Protein AF-A0A953Y8Q6-F1 (afdb_monomer_lite)

Radius of gyration: 20.08 Å; chains: 1; bounding box: 62×36×59 Å

pLDDT: mean 73.31, std 21.98, range [25.72, 97.56]

Sequence (269 aa):
MHADLVLSRRGFLAASSLAGAGLIFNVGCLNPARADDGGRAKALAAALAHMKQHQRPGIAIVVPDDAGQRAALAQQLPGVFPLTQLHGAFPAGAEVLLEAVWLCATAKDVDAQPGESLVLLTPEGKRSAGAQADFAQPTTVHIAAEKLLAAGRQARAAREGAAPEVAKALEQLATPQTFWDGSGALTPRFDDVASAVIAARLGTKDPEVRQAIGRMLNELYWHRLQASTGFPYGAEARPEVDEPDPCPPCGMAMPSIRARTFLGFFSGR

Structure (mmCIF, N/CA/C/O backbone):
data_AF-A0A953Y8Q6-F1
#
_entry.id   AF-A0A953Y8Q6-F1
#
loop_
_atom_site.group_PDB
_atom_site.id
_atom_site.type_symbol
_atom_site.label_atom_id
_atom_site.label_alt_id
_atom_site.label_comp_id
_atom_site.label_asym_id
_atom_site.label_entity_id
_atom_site.label_seq_id
_atom_site.pdbx_PDB_ins_code
_atom_site.Cartn_x
_atom_site.Cartn_y
_atom_site.Cartn_z
_atom_site.occupancy
_atom_site.B_iso_or_equiv
_atom_site.auth_seq_id
_atom_site.auth_comp_id
_atom_site.auth_asym_id
_atom_site.auth_atom_id
_atom_site.pdbx_PDB_model_num
ATOM 1 N N . MET A 1 1 ? 23.433 10.033 -32.758 1.00 31.36 1 MET A N 1
ATOM 2 C CA . MET A 1 1 ? 23.187 10.752 -31.489 1.00 31.36 1 MET A CA 1
ATOM 3 C C . MET A 1 1 ? 22.456 9.805 -30.551 1.00 31.36 1 MET A C 1
ATOM 5 O O . MET A 1 1 ? 21.243 9.691 -30.644 1.00 31.36 1 MET A O 1
ATOM 9 N N . HIS A 1 2 ? 23.196 9.070 -29.721 1.00 25.72 2 HIS A N 1
ATOM 10 C CA . HIS A 1 2 ? 22.623 8.273 -28.637 1.00 25.72 2 HIS A CA 1
ATOM 11 C C . HIS A 1 2 ? 22.428 9.211 -27.448 1.00 25.72 2 HIS A C 1
ATOM 13 O O . HIS A 1 2 ? 23.398 9.620 -26.817 1.00 25.72 2 HIS A O 1
ATOM 19 N N . ALA A 1 3 ? 21.192 9.641 -27.209 1.00 31.08 3 ALA A N 1
ATOM 20 C CA . ALA A 1 3 ? 20.854 10.296 -25.957 1.00 31.08 3 ALA A CA 1
ATOM 21 C C . ALA A 1 3 ? 20.750 9.197 -24.897 1.00 31.08 3 ALA A C 1
ATOM 23 O O . ALA A 1 3 ? 19.692 8.600 -24.712 1.00 31.08 3 ALA A O 1
ATOM 24 N N . ASP A 1 4 ? 21.873 8.918 -24.241 1.00 35.91 4 ASP A N 1
ATOM 25 C CA . ASP A 1 4 ? 21.912 8.204 -22.972 1.00 35.91 4 ASP A CA 1
ATOM 26 C C . ASP A 1 4 ? 21.151 9.045 -21.934 1.00 35.91 4 ASP A C 1
ATOM 28 O O . ASP A 1 4 ? 21.724 9.808 -21.157 1.00 35.91 4 ASP A O 1
ATOM 32 N N . LEU A 1 5 ? 19.821 8.931 -21.939 1.00 40.41 5 LEU A N 1
ATOM 33 C CA . LEU A 1 5 ? 18.937 9.373 -20.862 1.00 40.41 5 LEU A CA 1
ATOM 34 C C . LEU A 1 5 ? 19.102 8.404 -19.685 1.00 40.41 5 LEU A C 1
ATOM 36 O O . LEU A 1 5 ? 18.181 7.709 -19.262 1.00 40.41 5 LEU A O 1
ATOM 40 N N . VAL A 1 6 ? 20.325 8.352 -19.156 1.00 47.34 6 VAL A N 1
ATOM 41 C CA . VAL A 1 6 ? 20.589 7.825 -17.825 1.00 47.34 6 VAL A CA 1
ATOM 42 C C . VAL A 1 6 ? 19.756 8.682 -16.884 1.00 47.34 6 VAL A C 1
ATOM 44 O O . VAL A 1 6 ? 19.862 9.911 -16.902 1.00 47.34 6 VAL A O 1
ATOM 47 N N . LEU A 1 7 ? 18.902 8.043 -16.081 1.00 49.59 7 LEU A N 1
ATOM 48 C CA . LEU A 1 7 ? 18.241 8.696 -14.956 1.00 49.59 7 LEU A CA 1
ATOM 49 C C . LEU A 1 7 ? 19.244 9.623 -14.274 1.00 49.59 7 LEU A C 1
ATOM 51 O O . LEU A 1 7 ? 20.315 9.171 -13.860 1.00 49.59 7 LEU A O 1
ATOM 55 N N . SER A 1 8 ? 18.918 10.914 -14.158 1.00 54.97 8 SER A N 1
ATOM 56 C CA . SER A 1 8 ? 19.779 11.816 -13.400 1.00 54.97 8 SER A CA 1
ATOM 57 C C . SER A 1 8 ? 20.033 11.170 -12.037 1.00 54.97 8 SER A C 1
ATOM 59 O O . SER A 1 8 ? 19.113 10.625 -11.420 1.00 54.97 8 SER A O 1
ATOM 61 N N . ARG A 1 9 ? 21.286 11.174 -11.573 1.00 48.28 9 ARG A N 1
ATOM 62 C CA . ARG A 1 9 ? 21.678 10.505 -10.322 1.00 48.28 9 ARG A CA 1
ATOM 63 C C . ARG A 1 9 ? 20.720 10.845 -9.169 1.00 48.28 9 ARG A C 1
ATOM 65 O O . ARG A 1 9 ? 20.402 9.974 -8.373 1.00 48.28 9 ARG A O 1
ATOM 72 N N . ARG A 1 10 ? 20.202 12.080 -9.123 1.00 51.31 10 ARG A N 1
ATOM 73 C CA . ARG A 1 10 ? 19.164 12.523 -8.174 1.00 51.31 10 ARG A CA 1
ATOM 74 C C . ARG A 1 10 ? 17.818 11.809 -8.344 1.00 51.31 10 ARG A C 1
ATOM 76 O O . ARG A 1 10 ? 17.277 11.354 -7.346 1.00 51.31 10 ARG A O 1
ATOM 83 N N . GLY A 1 11 ? 17.293 11.694 -9.565 1.00 49.38 11 GLY A N 1
ATOM 84 C CA . GLY A 1 11 ? 16.031 10.993 -9.829 1.00 49.38 11 GLY A CA 1
ATOM 85 C C . GLY A 1 11 ? 16.116 9.499 -9.509 1.00 49.38 11 GLY A C 1
ATOM 86 O O . GLY A 1 11 ? 15.228 8.956 -8.860 1.00 49.38 11 GLY A O 1
ATOM 87 N N . PHE A 1 12 ? 17.233 8.852 -9.863 1.00 54.50 12 PHE A N 1
ATOM 88 C CA . PHE A 1 12 ? 17.471 7.457 -9.483 1.00 54.50 12 PHE A CA 1
ATOM 89 C C . PHE A 1 12 ? 17.583 7.282 -7.966 1.00 54.50 12 PHE A C 1
ATOM 91 O O . PHE A 1 12 ? 17.008 6.341 -7.433 1.00 54.50 12 PHE A O 1
ATOM 98 N N . LEU A 1 13 ? 18.289 8.172 -7.260 1.00 53.12 13 LEU A N 1
ATOM 99 C CA . LEU A 1 13 ? 18.409 8.107 -5.800 1.00 53.12 13 LEU A CA 1
ATOM 100 C C . LEU A 1 13 ? 17.060 8.314 -5.099 1.00 53.12 13 LEU A C 1
ATOM 102 O O . LEU A 1 13 ? 16.776 7.586 -4.157 1.00 53.12 13 LEU A O 1
ATOM 106 N N . ALA A 1 14 ? 16.216 9.229 -5.584 1.00 55.16 14 ALA A N 1
ATOM 107 C CA . ALA A 1 14 ? 14.885 9.470 -5.023 1.00 55.16 14 ALA A CA 1
ATOM 108 C C . ALA A 1 14 ? 13.915 8.293 -5.264 1.00 55.16 14 ALA A C 1
ATOM 110 O O . ALA A 1 14 ? 13.192 7.877 -4.359 1.00 55.16 14 ALA A O 1
ATOM 111 N N . ALA A 1 15 ? 13.932 7.692 -6.458 1.00 52.69 15 ALA A N 1
ATOM 112 C CA . ALA A 1 15 ? 13.176 6.466 -6.718 1.00 52.69 15 ALA A CA 1
ATOM 113 C C . ALA A 1 15 ? 13.740 5.276 -5.919 1.00 52.69 15 ALA A C 1
ATOM 115 O O . ALA A 1 15 ? 12.997 4.502 -5.323 1.00 52.69 15 ALA A O 1
ATOM 116 N N . SER A 1 16 ? 15.066 5.155 -5.831 1.00 52.84 16 SER A N 1
ATOM 117 C CA . SER A 1 16 ? 15.725 4.091 -5.064 1.00 52.84 16 SER A CA 1
ATOM 118 C C . SER A 1 16 ? 15.498 4.230 -3.564 1.00 52.84 16 SER A C 1
ATOM 120 O O . SER A 1 16 ? 15.462 3.210 -2.888 1.00 52.84 16 SER A O 1
ATOM 122 N N . SER A 1 17 ? 15.278 5.440 -3.037 1.00 53.81 17 SER A N 1
ATOM 123 C CA . SER A 1 17 ? 14.843 5.610 -1.649 1.00 53.81 17 SER A CA 1
ATOM 124 C C . SER A 1 17 ? 13.437 5.070 -1.397 1.00 53.81 17 SER A C 1
ATOM 126 O O . SER A 1 17 ? 13.190 4.656 -0.278 1.00 53.81 17 SER A O 1
ATOM 128 N N . LEU A 1 18 ? 12.552 4.971 -2.401 1.00 52.84 18 LEU A N 1
ATOM 129 C CA . LEU A 1 18 ? 11.245 4.302 -2.257 1.00 52.84 18 LEU A CA 1
ATOM 130 C C . LEU A 1 18 ? 11.361 2.769 -2.231 1.00 52.84 18 LEU A C 1
ATOM 132 O O . LEU A 1 18 ? 10.617 2.112 -1.507 1.00 52.84 18 LEU A O 1
ATOM 136 N N . ALA A 1 19 ? 12.305 2.200 -2.992 1.00 48.34 19 ALA A N 1
ATOM 137 C CA . ALA A 1 19 ? 12.657 0.776 -2.890 1.00 48.34 19 ALA A CA 1
ATOM 138 C C . ALA A 1 19 ? 13.369 0.463 -1.574 1.00 48.34 19 ALA A C 1
ATOM 140 O O . ALA A 1 19 ? 13.086 -0.548 -0.940 1.00 48.34 19 ALA A O 1
ATOM 141 N N . GLY A 1 20 ? 14.291 1.344 -1.180 1.00 41.62 20 GLY A N 1
ATOM 142 C CA . GLY A 1 20 ? 14.953 1.313 0.114 1.00 41.62 20 GLY A CA 1
ATOM 143 C C . GLY A 1 20 ? 13.920 1.349 1.228 1.00 41.62 20 GLY A C 1
ATOM 144 O O . GLY A 1 20 ? 14.010 0.504 2.107 1.00 41.62 20 GLY A O 1
ATOM 145 N N . ALA A 1 21 ? 12.902 2.221 1.105 1.00 43.97 21 ALA A N 1
ATOM 146 C CA . ALA A 1 21 ? 11.807 2.460 2.052 1.00 43.97 21 ALA A CA 1
ATOM 147 C C . ALA A 1 21 ? 10.947 1.237 2.424 1.00 43.97 21 ALA A C 1
ATOM 149 O O . ALA A 1 21 ? 10.017 1.361 3.213 1.00 43.97 21 ALA A O 1
ATOM 150 N N . GLY A 1 22 ? 11.138 0.089 1.763 1.00 54.28 22 GLY A N 1
ATOM 151 C CA . GLY A 1 22 ? 10.243 -1.066 1.892 1.00 54.28 22 GLY A CA 1
ATOM 152 C C . GLY A 1 22 ? 8.797 -0.784 1.455 1.00 54.28 22 GLY A C 1
ATOM 153 O O . GLY A 1 22 ? 7.933 -1.642 1.611 1.00 54.28 22 GLY A O 1
ATOM 154 N N . LEU A 1 23 ? 8.526 0.406 0.904 1.00 64.62 23 LEU A N 1
ATOM 155 C CA . LEU A 1 23 ? 7.196 0.837 0.484 1.00 64.62 23 LEU A CA 1
ATOM 156 C C . LEU A 1 23 ? 6.818 0.228 -0.862 1.00 64.62 23 LEU A C 1
ATOM 158 O O . LEU A 1 23 ? 5.651 -0.076 -1.077 1.00 64.62 23 LEU A O 1
ATOM 162 N N . ILE A 1 24 ? 7.790 0.058 -1.766 1.00 74.25 24 ILE A N 1
ATOM 163 C CA . ILE A 1 24 ? 7.563 -0.487 -3.107 1.00 74.25 24 ILE A CA 1
ATOM 164 C C . ILE A 1 24 ? 8.649 -1.505 -3.433 1.00 74.25 24 ILE A C 1
ATOM 166 O O . ILE A 1 24 ? 9.840 -1.195 -3.467 1.00 74.25 24 ILE A O 1
ATOM 170 N N . PHE A 1 25 ? 8.240 -2.726 -3.744 1.00 75.69 25 PHE A N 1
ATOM 171 C CA . PHE A 1 25 ? 9.147 -3.762 -4.205 1.00 75.69 25 PHE A CA 1
ATOM 172 C C . PHE A 1 25 ? 9.606 -3.493 -5.642 1.00 75.69 25 PHE A C 1
ATOM 174 O O . PHE A 1 25 ? 8.885 -2.942 -6.474 1.00 75.69 25 PHE A O 1
ATOM 181 N N . ASN A 1 26 ? 10.815 -3.952 -5.965 1.00 74.25 26 ASN A N 1
ATOM 182 C CA . ASN A 1 26 ? 11.316 -4.021 -7.339 1.00 74.25 26 ASN A CA 1
ATOM 183 C C . ASN A 1 26 ? 11.449 -2.669 -8.083 1.00 74.25 26 ASN A C 1
ATOM 185 O O . ASN A 1 26 ? 11.471 -2.644 -9.308 1.00 74.25 26 ASN A O 1
ATOM 189 N N . VAL A 1 27 ? 11.624 -1.530 -7.401 1.00 72.75 27 VAL A N 1
ATOM 190 C CA . VAL A 1 27 ? 11.838 -0.223 -8.079 1.00 72.75 27 VAL A CA 1
ATOM 191 C C . VAL A 1 27 ? 13.096 -0.215 -8.969 1.00 72.75 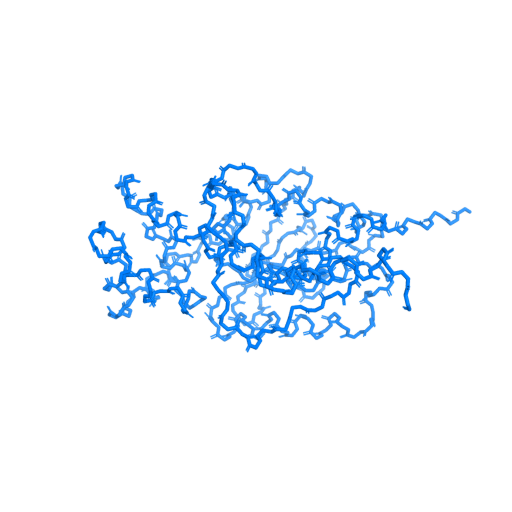27 VAL A C 1
ATOM 193 O O . VAL A 1 27 ? 13.198 0.573 -9.907 1.00 72.75 27 VAL A O 1
ATOM 196 N N . GLY A 1 28 ? 14.036 -1.140 -8.736 1.00 64.88 28 GLY A N 1
ATOM 197 C CA . GLY A 1 28 ? 15.227 -1.335 -9.568 1.00 64.88 28 GLY A CA 1
ATOM 198 C C . GLY A 1 28 ? 14.932 -1.550 -11.058 1.00 64.88 28 GLY A C 1
ATOM 199 O O . GLY A 1 28 ? 15.746 -1.141 -11.884 1.00 64.88 28 GLY A O 1
ATOM 200 N N . CYS A 1 29 ? 13.757 -2.083 -11.420 1.00 69.31 29 CYS A N 1
ATOM 201 C CA . CYS A 1 29 ? 13.366 -2.269 -12.823 1.00 69.31 29 CYS A CA 1
ATOM 202 C C . CYS A 1 29 ? 13.088 -0.958 -13.586 1.00 69.31 29 CYS A C 1
ATOM 204 O O . CYS A 1 29 ? 12.994 -0.971 -14.813 1.00 69.31 29 CYS A O 1
ATOM 206 N N . LEU A 1 30 ? 13.021 0.183 -12.890 1.00 67.94 30 LEU A N 1
ATOM 207 C CA . LEU A 1 30 ? 12.969 1.503 -13.522 1.00 67.94 30 LEU A CA 1
ATOM 208 C C . LEU A 1 30 ? 14.324 1.951 -14.081 1.00 67.94 30 LEU A C 1
ATOM 210 O O . LEU A 1 30 ? 14.375 2.891 -14.872 1.00 67.94 30 LEU A O 1
ATOM 214 N N . ASN A 1 31 ? 15.421 1.308 -13.672 1.00 65.94 31 ASN A N 1
ATOM 215 C CA . ASN A 1 31 ? 16.742 1.559 -14.228 1.00 65.94 31 ASN A CA 1
ATOM 216 C C . ASN A 1 31 ? 17.020 0.565 -15.371 1.00 65.94 31 ASN A C 1
ATOM 218 O O . ASN A 1 31 ? 17.181 -0.626 -15.098 1.00 65.94 31 ASN A O 1
ATOM 222 N N . PRO A 1 32 ? 17.152 1.030 -16.629 1.00 59.03 32 PRO A N 1
ATOM 223 C CA . PRO A 1 32 ? 17.428 0.160 -17.772 1.00 59.03 32 PRO A CA 1
ATOM 224 C C . PRO A 1 32 ? 18.699 -0.684 -17.599 1.00 59.03 32 PRO A C 1
ATOM 226 O O . PRO A 1 32 ? 18.742 -1.818 -18.056 1.00 59.03 32 PRO A O 1
ATOM 229 N N . ALA A 1 33 ? 19.707 -0.171 -16.882 1.00 58.41 33 ALA A N 1
ATOM 230 C CA . ALA A 1 33 ? 20.973 -0.869 -16.645 1.00 58.41 33 ALA A CA 1
ATOM 231 C C . ALA A 1 33 ? 20.879 -2.012 -15.613 1.00 58.41 33 ALA A C 1
ATOM 233 O O . ALA A 1 33 ? 21.820 -2.788 -15.481 1.00 58.41 33 ALA A O 1
ATOM 234 N N . ARG A 1 34 ? 19.773 -2.100 -14.861 1.00 54.06 34 ARG A N 1
ATOM 235 C CA . ARG A 1 34 ? 19.510 -3.134 -13.840 1.00 54.06 34 ARG A CA 1
ATOM 236 C C . ARG A 1 34 ? 18.241 -3.941 -14.122 1.00 54.06 34 ARG A C 1
ATOM 238 O O . ARG A 1 34 ? 17.787 -4.702 -13.277 1.00 54.06 34 ARG A O 1
ATOM 245 N N . ALA A 1 35 ? 17.639 -3.773 -15.299 1.00 53.72 35 ALA A N 1
ATOM 246 C CA . ALA A 1 35 ? 16.381 -4.434 -15.632 1.00 53.72 35 ALA A CA 1
ATOM 247 C C . ALA A 1 35 ? 16.517 -5.969 -15.771 1.00 53.72 35 ALA A C 1
ATOM 249 O O . ALA A 1 35 ? 15.526 -6.674 -15.563 1.00 53.72 35 ALA A O 1
ATOM 250 N N . ASP A 1 36 ? 17.734 -6.468 -16.037 1.00 55.03 36 ASP A N 1
ATOM 251 C CA . ASP A 1 36 ? 18.008 -7.859 -16.438 1.00 55.03 36 ASP A CA 1
ATOM 252 C C . ASP A 1 36 ? 18.951 -8.640 -15.493 1.00 55.03 36 ASP A C 1
ATOM 254 O O . ASP A 1 36 ? 19.319 -9.777 -15.779 1.00 55.03 36 ASP A O 1
ATOM 258 N N . ASP A 1 37 ? 19.341 -8.091 -14.339 1.00 54.69 37 ASP A N 1
ATOM 259 C CA . ASP A 1 37 ? 20.406 -8.653 -13.481 1.00 54.69 37 ASP A CA 1
ATOM 260 C C . ASP A 1 37 ? 19.955 -9.750 -12.485 1.00 54.69 37 ASP A C 1
ATOM 262 O O . ASP A 1 37 ? 20.635 -10.036 -11.500 1.00 54.69 37 ASP A O 1
ATOM 266 N N . GLY A 1 38 ? 18.794 -10.378 -12.699 1.00 57.62 38 GLY A N 1
ATOM 267 C CA . GLY A 1 38 ? 18.220 -11.376 -11.780 1.00 57.62 38 GLY A CA 1
ATOM 268 C C . GLY A 1 38 ? 17.689 -10.797 -10.455 1.00 57.62 38 GLY A C 1
ATOM 269 O O . GLY A 1 38 ? 16.850 -11.428 -9.803 1.00 57.62 38 GLY A O 1
ATOM 270 N N . GLY A 1 39 ? 18.073 -9.567 -10.089 1.00 62.19 39 GLY A N 1
ATOM 271 C CA . GLY A 1 39 ? 17.550 -8.836 -8.933 1.00 62.19 39 GLY A CA 1
ATOM 272 C C . GLY A 1 39 ? 16.049 -8.566 -9.045 1.00 62.19 39 GLY A C 1
ATOM 273 O O . GLY A 1 39 ? 15.323 -8.681 -8.055 1.00 62.19 39 GLY A O 1
ATOM 274 N N . ARG A 1 40 ? 15.563 -8.325 -10.269 1.00 68.06 40 ARG A N 1
ATOM 275 C CA . ARG A 1 40 ? 14.135 -8.158 -10.581 1.00 68.06 40 ARG A CA 1
ATOM 276 C C . ARG A 1 40 ? 13.290 -9.368 -10.183 1.00 68.06 40 ARG A C 1
ATOM 278 O O . ARG A 1 40 ? 12.285 -9.220 -9.491 1.00 68.06 40 ARG A O 1
ATOM 285 N N . ALA A 1 41 ? 13.699 -10.567 -10.598 1.00 70.94 41 ALA A N 1
ATOM 286 C CA . ALA A 1 41 ? 12.955 -11.794 -10.313 1.00 70.94 41 ALA A CA 1
ATOM 287 C C . ALA A 1 41 ? 12.896 -12.072 -8.804 1.00 70.94 41 ALA A C 1
ATOM 289 O O . ALA A 1 41 ? 11.847 -12.442 -8.278 1.00 70.94 41 ALA A O 1
ATOM 290 N N . LYS A 1 42 ? 14.001 -11.817 -8.090 1.00 73.88 42 LYS A N 1
ATOM 291 C CA . LYS A 1 42 ? 14.066 -11.950 -6.631 1.00 73.88 42 LYS A CA 1
ATOM 292 C C . LYS A 1 42 ? 13.146 -10.953 -5.918 1.00 73.88 42 LYS A C 1
ATOM 294 O O . LYS A 1 42 ? 12.444 -11.341 -4.989 1.00 73.88 42 LYS A O 1
ATOM 299 N N . ALA A 1 43 ? 13.131 -9.691 -6.348 1.00 73.88 43 ALA A N 1
ATOM 300 C CA . ALA A 1 43 ? 12.284 -8.661 -5.750 1.00 73.88 43 ALA A CA 1
ATOM 301 C C . ALA A 1 43 ? 10.788 -8.922 -5.996 1.00 73.88 43 ALA A C 1
ATOM 303 O O . ALA A 1 43 ? 9.987 -8.777 -5.074 1.00 73.88 43 ALA A O 1
ATOM 304 N N . LEU A 1 44 ? 10.422 -9.369 -7.202 1.00 79.56 44 LEU A N 1
ATOM 305 C CA . LEU A 1 44 ? 9.058 -9.797 -7.516 1.00 79.56 44 LEU A CA 1
ATOM 306 C C . LEU A 1 44 ? 8.643 -11.005 -6.665 1.00 79.56 44 LEU A C 1
ATOM 308 O O . LEU A 1 44 ? 7.580 -10.985 -6.051 1.00 79.56 44 LEU A O 1
ATOM 312 N N . ALA A 1 45 ? 9.496 -12.028 -6.561 1.00 82.06 45 ALA A N 1
ATOM 313 C CA . ALA A 1 45 ? 9.226 -13.193 -5.720 1.00 82.06 45 ALA A CA 1
ATOM 314 C C . ALA A 1 45 ? 9.044 -12.816 -4.239 1.00 82.06 45 ALA A C 1
ATOM 316 O O . ALA A 1 45 ? 8.162 -13.360 -3.577 1.00 82.06 45 ALA A O 1
ATOM 317 N N . ALA A 1 46 ? 9.831 -11.863 -3.727 1.00 82.44 46 ALA A N 1
ATOM 318 C CA . ALA A 1 46 ? 9.684 -11.352 -2.365 1.00 82.44 46 ALA A CA 1
ATOM 319 C C . ALA A 1 46 ? 8.346 -10.621 -2.157 1.00 82.44 46 ALA A C 1
ATOM 321 O O . ALA A 1 46 ? 7.673 -10.868 -1.158 1.00 82.44 46 ALA A O 1
ATOM 322 N N . ALA A 1 47 ? 7.925 -9.787 -3.116 1.00 85.31 47 ALA A N 1
ATOM 323 C CA . ALA A 1 47 ? 6.628 -9.110 -3.068 1.00 85.31 47 ALA A CA 1
ATOM 324 C C . ALA A 1 47 ? 5.471 -10.120 -3.027 1.00 85.31 47 ALA A C 1
ATOM 326 O O . ALA A 1 47 ? 4.599 -10.040 -2.164 1.00 85.31 47 ALA A O 1
ATOM 327 N N . LEU A 1 48 ? 5.506 -11.119 -3.915 1.00 88.00 48 LEU A N 1
ATOM 328 C CA . LEU A 1 48 ? 4.500 -12.180 -3.981 1.00 88.00 48 LEU A CA 1
ATOM 329 C C . LEU A 1 48 ? 4.470 -13.037 -2.709 1.00 88.00 48 LEU A C 1
ATOM 331 O O . LEU A 1 48 ? 3.396 -13.398 -2.230 1.00 88.00 48 LEU A O 1
ATOM 335 N N . ALA A 1 49 ? 5.635 -13.347 -2.136 1.00 85.69 49 ALA A N 1
ATOM 336 C CA . ALA A 1 49 ? 5.719 -14.062 -0.868 1.00 85.69 49 ALA A CA 1
ATOM 337 C C . ALA A 1 49 ? 5.083 -13.253 0.271 1.00 85.69 49 ALA A C 1
ATOM 339 O O . ALA A 1 49 ? 4.291 -13.809 1.030 1.00 85.69 49 ALA A O 1
ATOM 340 N N . HIS A 1 50 ? 5.363 -11.949 0.345 1.00 86.88 50 HIS A N 1
ATOM 341 C CA . HIS A 1 50 ? 4.789 -11.059 1.354 1.00 86.88 50 HIS A CA 1
ATOM 342 C C . HIS A 1 50 ? 3.261 -10.928 1.199 1.00 86.88 50 HIS A C 1
ATOM 344 O O . HIS A 1 50 ? 2.525 -11.064 2.176 1.00 86.88 50 HIS A O 1
ATOM 350 N N . MET A 1 51 ? 2.761 -10.773 -0.033 1.00 89.62 51 MET A N 1
ATOM 351 C CA . MET A 1 51 ? 1.321 -10.782 -0.335 1.00 89.62 51 MET A CA 1
ATOM 352 C C . MET A 1 51 ? 0.641 -12.067 0.140 1.00 89.62 51 MET A C 1
ATOM 354 O O . MET A 1 51 ? -0.379 -12.017 0.828 1.00 89.62 51 MET A O 1
ATOM 358 N N . LYS A 1 52 ? 1.226 -13.224 -0.189 1.00 92.19 52 LYS A N 1
ATOM 359 C CA . LYS A 1 52 ? 0.681 -14.533 0.177 1.00 92.19 52 LYS A CA 1
ATOM 360 C C . LYS A 1 52 ? 0.716 -14.769 1.687 1.00 92.19 52 LYS A C 1
ATOM 362 O O . LYS A 1 52 ? -0.262 -15.280 2.233 1.00 92.19 52 LYS A O 1
ATOM 367 N N . GLN A 1 53 ? 1.821 -14.411 2.342 1.00 89.44 53 GLN A N 1
ATOM 368 C CA . GLN A 1 53 ? 2.013 -14.566 3.786 1.00 89.44 53 GLN A CA 1
ATOM 369 C C . GLN A 1 53 ? 0.936 -13.816 4.572 1.00 89.44 53 GLN A C 1
ATOM 371 O O . GLN A 1 53 ? 0.318 -14.402 5.454 1.00 89.44 53 GLN A O 1
ATOM 376 N N . HIS A 1 54 ? 0.679 -12.561 4.204 1.00 89.31 54 HIS A N 1
ATOM 377 C CA . HIS A 1 54 ? -0.255 -11.687 4.916 1.00 89.31 54 HIS A CA 1
ATOM 378 C C . HIS A 1 54 ? -1.662 -11.664 4.303 1.00 89.31 54 HIS A C 1
ATOM 380 O O . HIS A 1 54 ? -2.530 -10.921 4.745 1.00 89.31 54 HIS A O 1
ATOM 386 N N . GLN A 1 55 ? -1.913 -12.470 3.264 1.00 91.81 55 GLN A N 1
ATOM 387 C CA . GLN A 1 55 ? -3.194 -12.516 2.546 1.00 91.81 55 GLN A CA 1
ATOM 388 C C . GLN A 1 55 ? -3.655 -11.141 2.018 1.00 91.81 55 GLN A C 1
ATOM 390 O O . GLN A 1 55 ? -4.857 -10.850 1.977 1.00 91.81 55 GLN A O 1
ATOM 395 N N . ARG A 1 56 ? -2.698 -10.309 1.586 1.00 90.56 56 ARG A N 1
ATOM 396 C CA . ARG A 1 56 ? -2.916 -8.925 1.142 1.00 90.56 56 ARG A CA 1
ATOM 397 C C . ARG A 1 56 ? -2.939 -8.800 -0.379 1.00 90.56 56 ARG A C 1
ATOM 399 O O . ARG A 1 56 ? -2.178 -9.490 -1.059 1.00 90.56 56 ARG A O 1
ATOM 406 N N . PRO A 1 57 ? -3.764 -7.894 -0.932 1.00 94.88 57 PRO A N 1
ATOM 407 C CA . PRO A 1 57 ? -3.694 -7.568 -2.347 1.00 94.88 57 PRO A CA 1
ATOM 408 C C . PRO A 1 57 ? -2.385 -6.845 -2.685 1.00 94.88 57 PRO A C 1
ATOM 410 O O . PRO A 1 57 ? -1.794 -6.153 -1.850 1.00 94.88 57 PRO A O 1
ATOM 413 N N . GLY A 1 58 ? -1.968 -6.978 -3.940 1.00 94.56 58 GLY A N 1
ATOM 414 C CA . GLY A 1 58 ? -0.850 -6.228 -4.500 1.00 94.56 58 GLY A CA 1
ATOM 415 C C . GLY A 1 58 ? -1.333 -5.116 -5.425 1.00 94.56 58 GLY A C 1
ATOM 416 O O . GLY A 1 58 ? -2.333 -5.291 -6.121 1.00 94.56 58 GLY A O 1
ATOM 417 N N . ILE A 1 59 ? -0.615 -3.997 -5.472 1.00 95.81 59 ILE A N 1
ATOM 418 C CA . ILE A 1 59 ? -0.752 -2.996 -6.535 1.00 95.81 59 ILE A CA 1
ATOM 419 C C . ILE A 1 59 ? 0.561 -2.937 -7.304 1.00 95.81 59 ILE A C 1
ATOM 421 O O . ILE A 1 59 ? 1.594 -2.512 -6.784 1.00 95.81 59 ILE A O 1
ATOM 425 N N . ALA A 1 60 ? 0.511 -3.371 -8.558 1.00 95.06 60 ALA A N 1
ATOM 426 C CA . ALA A 1 60 ? 1.634 -3.294 -9.468 1.00 95.06 60 ALA A CA 1
ATOM 427 C C . ALA A 1 60 ? 1.586 -1.996 -10.276 1.00 95.06 60 ALA A C 1
ATOM 429 O O . ALA A 1 60 ? 0.591 -1.695 -10.933 1.00 95.06 60 ALA A O 1
ATOM 430 N N . ILE A 1 61 ? 2.688 -1.256 -10.252 1.00 94.56 61 ILE A N 1
ATOM 431 C CA . ILE A 1 61 ? 2.976 -0.137 -11.141 1.00 94.56 61 ILE A CA 1
ATOM 432 C C . ILE A 1 61 ? 3.565 -0.724 -12.420 1.00 94.56 61 ILE A C 1
ATOM 434 O O . ILE A 1 61 ? 4.625 -1.358 -12.384 1.00 94.56 61 ILE A O 1
ATOM 438 N N . VAL A 1 62 ? 2.871 -0.523 -13.539 1.00 94.75 62 VAL A N 1
ATOM 439 C CA . VAL A 1 62 ? 3.299 -1.048 -14.836 1.00 94.75 62 VAL A CA 1
ATOM 440 C C . VAL A 1 62 ? 4.447 -0.196 -15.357 1.00 94.75 62 VAL A C 1
ATOM 442 O O . VAL A 1 62 ? 4.300 0.999 -15.611 1.00 94.75 62 VAL A O 1
ATOM 445 N N . VAL A 1 63 ? 5.608 -0.819 -15.509 1.00 90.19 63 VAL A N 1
ATOM 446 C CA . VAL A 1 63 ? 6.816 -0.170 -16.006 1.00 90.19 63 VAL A CA 1
ATOM 447 C C . VAL A 1 63 ? 6.803 -0.176 -17.536 1.00 90.19 63 VAL A C 1
ATOM 449 O O . VAL A 1 63 ? 6.718 -1.260 -18.119 1.00 90.19 63 VAL A O 1
ATOM 452 N N . PRO A 1 64 ? 6.904 0.996 -18.194 1.00 89.69 64 PRO A N 1
ATOM 453 C CA . PRO A 1 64 ? 6.959 1.076 -19.651 1.00 89.69 64 PRO A CA 1
ATOM 454 C C . PRO A 1 64 ? 8.176 0.349 -20.232 1.00 89.69 64 PRO A C 1
ATOM 456 O O . PRO A 1 64 ? 9.238 0.317 -19.615 1.00 89.69 64 PRO A O 1
ATOM 459 N N . ASP A 1 65 ? 8.066 -0.165 -21.456 1.00 87.19 65 ASP A N 1
ATOM 460 C CA . ASP A 1 65 ? 9.225 -0.726 -22.166 1.00 87.19 65 ASP A CA 1
ATOM 461 C C . ASP A 1 65 ? 10.145 0.376 -22.721 1.00 87.19 65 ASP A C 1
ATOM 463 O O . ASP A 1 65 ? 11.354 0.184 -22.865 1.00 87.19 65 ASP A O 1
ATOM 467 N N . ASP A 1 66 ? 9.608 1.569 -22.987 1.00 88.25 66 ASP A N 1
ATOM 468 C CA . ASP A 1 66 ? 10.392 2.704 -23.473 1.00 88.25 66 ASP A CA 1
ATOM 469 C C . ASP A 1 66 ? 11.299 3.289 -22.374 1.00 88.25 66 ASP A C 1
ATOM 471 O O . ASP A 1 66 ? 10.870 3.551 -21.248 1.00 88.25 66 ASP A O 1
ATOM 475 N N . ALA A 1 67 ? 12.577 3.509 -22.690 1.00 80.25 67 ALA A N 1
ATOM 476 C CA . ALA A 1 67 ? 13.560 4.009 -21.726 1.00 80.25 67 ALA A CA 1
ATOM 477 C C . ALA A 1 67 ? 13.264 5.449 -21.266 1.00 80.25 67 ALA A C 1
ATOM 479 O O . ALA A 1 67 ? 13.461 5.769 -20.091 1.00 80.25 67 ALA A O 1
ATOM 480 N N . GLY A 1 68 ? 12.758 6.305 -22.160 1.00 81.19 68 GLY A N 1
ATOM 481 C CA . GLY A 1 68 ? 12.387 7.682 -21.833 1.00 81.19 68 GLY A CA 1
ATOM 482 C C . GLY A 1 68 ? 11.192 7.740 -20.882 1.00 81.19 68 GLY A C 1
ATOM 483 O O . GLY A 1 68 ? 11.237 8.434 -19.864 1.00 81.19 68 GLY A O 1
ATOM 484 N N . GLN A 1 69 ? 10.156 6.949 -21.156 1.00 86.06 69 GLN A N 1
ATOM 485 C CA . GLN A 1 69 ? 8.975 6.833 -20.298 1.00 86.06 69 GLN A CA 1
ATOM 486 C C . GLN A 1 69 ? 9.305 6.209 -18.936 1.00 86.06 69 GLN A C 1
ATOM 488 O O . GLN A 1 69 ? 8.800 6.676 -17.916 1.00 86.06 69 GLN A O 1
ATOM 493 N N . ARG A 1 70 ? 10.205 5.216 -18.879 1.00 80.50 70 ARG A N 1
ATOM 494 C CA . ARG A 1 70 ? 10.718 4.675 -17.605 1.00 80.50 70 ARG A CA 1
ATOM 495 C C . ARG A 1 70 ? 11.408 5.735 -16.760 1.00 80.50 70 ARG A C 1
ATOM 497 O O . ARG A 1 70 ? 11.148 5.833 -15.561 1.00 80.50 70 ARG A O 1
ATOM 504 N N . ALA A 1 71 ? 12.270 6.539 -17.380 1.00 75.25 71 ALA A N 1
ATOM 505 C CA . ALA A 1 71 ? 12.963 7.615 -16.687 1.00 75.25 71 ALA A CA 1
ATOM 506 C C . ALA A 1 71 ? 11.981 8.676 -16.160 1.00 75.25 71 ALA A C 1
ATOM 508 O O . ALA A 1 71 ? 12.140 9.141 -15.030 1.00 75.25 71 ALA A O 1
ATOM 509 N N . ALA A 1 72 ? 10.951 9.019 -16.941 1.00 82.44 72 ALA A N 1
ATOM 510 C CA . ALA A 1 72 ? 9.886 9.924 -16.512 1.00 82.44 72 ALA A CA 1
ATOM 511 C C . ALA A 1 72 ? 9.109 9.362 -15.309 1.00 82.44 72 ALA A C 1
ATOM 513 O O . ALA A 1 72 ? 8.964 10.055 -14.303 1.00 82.44 72 ALA A O 1
ATOM 514 N N . LEU A 1 73 ? 8.705 8.088 -15.361 1.00 84.00 73 LEU A N 1
ATOM 515 C CA . LEU A 1 73 ? 8.025 7.409 -14.254 1.00 84.00 73 LEU A CA 1
ATOM 516 C C . LEU A 1 73 ? 8.867 7.442 -12.970 1.00 84.00 73 LEU A C 1
ATOM 518 O O . LEU A 1 73 ? 8.380 7.837 -11.913 1.00 84.00 73 LEU A O 1
ATOM 522 N N . ALA A 1 74 ? 10.156 7.104 -13.050 1.00 76.31 74 ALA A N 1
ATOM 523 C CA . ALA A 1 74 ? 11.056 7.159 -11.898 1.00 76.31 74 ALA A CA 1
ATOM 524 C C . ALA A 1 74 ? 11.201 8.566 -11.293 1.00 76.31 74 ALA A C 1
ATOM 526 O O . ALA A 1 74 ? 11.347 8.691 -10.080 1.00 76.31 74 ALA A O 1
ATOM 527 N N . GLN A 1 75 ? 11.137 9.625 -12.103 1.00 75.75 75 GLN A N 1
ATOM 528 C CA . GLN A 1 75 ? 11.151 11.003 -11.597 1.00 75.75 75 GLN A CA 1
ATOM 529 C C . GLN A 1 75 ? 9.831 11.405 -10.926 1.00 75.75 75 GLN A C 1
ATOM 531 O O . GLN A 1 75 ? 9.837 12.251 -10.035 1.00 75.75 75 GLN A O 1
ATOM 536 N N . GLN A 1 76 ? 8.717 10.803 -11.337 1.00 82.69 76 GLN A N 1
ATOM 537 C CA . GLN A 1 76 ? 7.375 11.116 -10.847 1.00 82.69 76 GLN A CA 1
ATOM 538 C C . GLN A 1 76 ? 7.015 10.373 -9.552 1.00 82.69 76 GLN A C 1
ATOM 540 O O . GLN A 1 76 ? 6.334 10.932 -8.692 1.00 82.69 76 GLN A O 1
ATOM 545 N N . LEU A 1 77 ? 7.505 9.142 -9.365 1.00 78.06 77 LEU A N 1
ATOM 546 C CA . LEU A 1 77 ? 7.173 8.303 -8.204 1.00 78.06 77 LEU A CA 1
ATOM 547 C C . LEU A 1 77 ? 7.399 8.959 -6.829 1.00 78.06 77 LEU A C 1
ATOM 549 O O . LEU A 1 77 ? 6.520 8.817 -5.979 1.00 78.06 77 LEU A O 1
ATOM 553 N N . PRO A 1 78 ? 8.487 9.715 -6.575 1.00 72.81 78 PRO A N 1
ATOM 554 C CA . PRO A 1 78 ? 8.657 10.420 -5.301 1.00 72.81 78 PRO A CA 1
ATOM 555 C C . PRO A 1 78 ? 7.550 11.441 -5.002 1.00 72.81 78 PRO A C 1
ATOM 557 O O . PRO A 1 78 ? 7.285 11.729 -3.840 1.00 72.81 78 PRO A O 1
ATOM 560 N N . GLY A 1 79 ? 6.894 11.988 -6.033 1.00 72.50 79 GLY A N 1
ATOM 561 C CA . GLY A 1 79 ? 5.743 12.881 -5.872 1.00 72.50 79 GLY A CA 1
ATOM 562 C C . GLY A 1 79 ? 4.457 12.140 -5.503 1.00 72.50 79 GLY A C 1
ATOM 563 O O . GLY A 1 79 ? 3.619 12.685 -4.789 1.00 72.50 79 GLY A O 1
ATOM 564 N N . VAL A 1 80 ? 4.311 10.889 -5.951 1.00 76.06 80 VAL A N 1
ATOM 565 C CA . VAL A 1 80 ? 3.189 10.008 -5.583 1.00 76.06 80 VAL A CA 1
ATOM 566 C C . VAL A 1 80 ? 3.311 9.533 -4.135 1.00 76.06 80 VAL A C 1
ATOM 568 O O . VAL A 1 80 ? 2.309 9.390 -3.433 1.00 76.06 80 VAL A O 1
ATOM 571 N N . PHE A 1 81 ? 4.546 9.321 -3.688 1.00 71.56 81 PHE A N 1
ATOM 572 C CA . PHE A 1 81 ? 4.882 8.775 -2.381 1.00 71.56 81 PHE A CA 1
ATOM 573 C C . PHE A 1 81 ? 5.800 9.750 -1.645 1.00 71.56 81 PHE A C 1
ATOM 575 O O . PHE A 1 81 ? 7.015 9.541 -1.598 1.00 71.56 81 PHE A O 1
ATOM 582 N N . PRO A 1 82 ? 5.249 10.860 -1.122 1.00 61.72 82 PRO A N 1
ATOM 583 C CA . PRO A 1 82 ? 6.062 11.902 -0.526 1.00 61.72 82 PRO A CA 1
ATOM 584 C C . PRO A 1 82 ? 6.851 11.340 0.662 1.00 61.72 82 PRO A C 1
ATOM 586 O O . PRO A 1 82 ? 6.290 10.945 1.684 1.00 61.72 82 PRO A O 1
ATOM 589 N N . LEU A 1 83 ? 8.177 11.340 0.508 1.00 54.25 83 LEU A N 1
ATOM 590 C CA . LEU A 1 83 ? 9.161 10.969 1.534 1.00 54.25 83 LEU A CA 1
ATOM 591 C C . LEU A 1 83 ? 9.267 12.028 2.644 1.00 54.25 83 LEU A C 1
ATOM 593 O O . LEU A 1 83 ? 9.841 11.797 3.703 1.00 54.25 83 LEU A O 1
ATOM 597 N N . THR A 1 84 ? 8.735 13.221 2.389 1.00 48.41 84 THR A N 1
ATOM 598 C CA . THR A 1 84 ? 8.761 14.356 3.304 1.00 48.41 84 THR A CA 1
ATOM 599 C C . THR A 1 84 ? 7.435 15.089 3.192 1.00 48.41 84 THR A C 1
ATOM 601 O O . THR A 1 84 ? 7.189 15.770 2.196 1.00 48.41 84 THR A O 1
ATOM 604 N N . GLN A 1 85 ? 6.589 14.998 4.213 1.00 48.66 85 GLN A N 1
ATOM 605 C CA . GLN A 1 85 ? 5.651 16.077 4.484 1.00 48.66 85 GLN A CA 1
ATOM 606 C C . GLN A 1 85 ? 6.162 16.858 5.688 1.00 48.66 85 GLN A C 1
ATOM 608 O O . GLN A 1 85 ? 6.275 16.343 6.798 1.00 48.66 85 GLN A O 1
ATOM 613 N N . LEU A 1 86 ? 6.490 18.124 5.435 1.00 39.59 86 LEU A N 1
ATOM 614 C CA . LEU A 1 86 ? 6.501 19.147 6.466 1.00 39.59 86 LEU A CA 1
ATOM 615 C C . LEU A 1 86 ? 5.086 19.178 7.072 1.00 39.59 86 LEU A C 1
ATOM 617 O O . LEU A 1 86 ? 4.120 19.327 6.331 1.00 39.59 86 LEU A O 1
ATOM 621 N N . HIS A 1 87 ? 4.981 19.064 8.399 1.00 40.00 87 HIS A N 1
ATOM 622 C CA . HIS A 1 87 ? 3.768 19.316 9.200 1.00 40.00 87 HIS A CA 1
ATOM 623 C C . HIS A 1 87 ? 2.779 18.155 9.421 1.00 40.00 87 HIS A C 1
ATOM 625 O O . HIS A 1 87 ? 1.608 18.300 9.100 1.00 40.00 87 HIS A O 1
ATOM 631 N N . GLY A 1 88 ? 3.202 17.057 10.065 1.00 47.56 88 GLY A N 1
ATOM 632 C CA . GLY A 1 88 ? 2.375 16.253 10.998 1.00 47.56 88 GLY A CA 1
ATOM 633 C C . GLY A 1 88 ? 1.034 15.660 10.521 1.00 47.56 88 GLY A C 1
ATOM 634 O O . GLY A 1 88 ? 0.323 15.060 11.325 1.00 47.56 88 GLY A O 1
ATOM 635 N N . ALA A 1 89 ? 0.666 15.826 9.255 1.00 56.47 89 ALA A N 1
ATOM 636 C CA . ALA A 1 89 ? -0.568 15.342 8.670 1.00 56.47 89 ALA A CA 1
ATOM 637 C C . ALA A 1 89 ? -0.334 13.968 8.046 1.00 56.47 89 ALA A C 1
ATOM 639 O O . ALA A 1 89 ? 0.696 13.722 7.420 1.00 56.47 89 ALA A O 1
ATOM 640 N N . PHE A 1 90 ? -1.314 13.082 8.213 1.00 63.84 90 PHE A N 1
ATOM 641 C CA . PHE A 1 90 ? -1.313 11.789 7.547 1.00 63.84 90 PHE A CA 1
ATOM 642 C C . PHE A 1 90 ? -1.383 12.012 6.026 1.00 63.84 90 PHE A C 1
ATOM 644 O O . PHE A 1 90 ? -2.356 12.629 5.572 1.00 63.84 90 PHE A O 1
ATOM 651 N N . PRO A 1 91 ? -0.380 11.575 5.239 1.00 65.56 91 PRO A N 1
ATOM 652 C CA . PRO A 1 91 ? -0.320 11.913 3.825 1.00 65.56 91 PRO A CA 1
ATOM 653 C C . PRO A 1 91 ? -1.552 11.397 3.085 1.00 65.56 91 PRO A C 1
ATOM 655 O O . PRO A 1 91 ? -1.990 10.261 3.288 1.00 65.56 91 PRO A O 1
ATOM 658 N N . ALA A 1 92 ? -2.101 12.217 2.188 1.00 65.25 92 ALA A N 1
ATOM 659 C CA . ALA A 1 92 ? -3.143 11.758 1.279 1.00 65.25 92 ALA A CA 1
ATOM 660 C C . ALA A 1 92 ? -2.647 10.512 0.522 1.00 65.25 92 ALA A C 1
ATOM 662 O O . ALA A 1 92 ? -1.522 10.497 0.024 1.00 65.25 92 ALA A O 1
ATOM 663 N N . GLY A 1 93 ? -3.464 9.455 0.493 1.00 70.06 93 GLY A N 1
ATOM 664 C CA . GLY A 1 93 ? -3.120 8.185 -0.152 1.00 70.06 93 GLY A CA 1
ATOM 665 C C . GLY A 1 93 ? -2.262 7.219 0.678 1.00 70.06 93 GLY A C 1
ATOM 666 O O . GLY A 1 93 ? -2.079 6.081 0.247 1.00 70.06 93 GLY A O 1
ATOM 667 N N . ALA A 1 94 ? -1.794 7.597 1.877 1.00 76.31 94 ALA A N 1
ATOM 668 C CA . ALA A 1 94 ? -1.000 6.705 2.734 1.00 76.31 94 ALA A CA 1
ATOM 669 C C . ALA A 1 94 ? -1.768 5.444 3.175 1.00 76.31 94 ALA A C 1
ATOM 671 O O . ALA A 1 94 ? -1.179 4.380 3.323 1.00 76.31 94 ALA A O 1
ATOM 672 N N . GLU A 1 95 ? -3.094 5.521 3.303 1.00 84.25 95 GLU A N 1
ATOM 673 C CA . GLU A 1 95 ? -3.955 4.348 3.522 1.00 84.25 95 GLU A CA 1
ATOM 674 C C . GLU A 1 95 ? -3.781 3.283 2.447 1.00 84.25 95 GLU A C 1
ATOM 676 O O . GLU A 1 95 ? -3.609 2.114 2.756 1.00 84.25 95 GLU A O 1
ATOM 681 N N . VAL A 1 96 ? -3.783 3.685 1.180 1.00 84.81 96 VAL A N 1
ATOM 682 C CA . VAL A 1 96 ? -3.690 2.761 0.046 1.00 84.81 96 VAL A CA 1
ATOM 683 C C . VAL A 1 96 ? -2.296 2.116 -0.012 1.00 84.81 96 VAL A C 1
ATOM 685 O O . VAL A 1 96 ? -2.154 0.948 -0.376 1.00 84.81 96 VAL A O 1
ATOM 688 N N . LEU A 1 97 ? -1.263 2.855 0.405 1.00 81.75 97 LEU A N 1
ATOM 689 C CA . LEU A 1 97 ? 0.098 2.340 0.592 1.00 81.75 97 LEU A CA 1
ATOM 690 C C . LEU A 1 97 ? 0.197 1.300 1.701 1.00 81.75 97 LEU A C 1
ATOM 692 O O . LEU A 1 97 ? 0.907 0.309 1.569 1.00 81.75 97 LEU A O 1
ATOM 696 N N . LEU A 1 98 ? -0.518 1.535 2.794 1.00 86.19 98 LEU A N 1
ATOM 697 C CA . LEU A 1 98 ? -0.549 0.647 3.943 1.00 86.19 98 LEU A CA 1
ATOM 698 C C . LEU A 1 98 ? -1.516 -0.530 3.762 1.00 86.19 98 LEU A C 1
ATOM 700 O O . LEU A 1 98 ? -1.330 -1.557 4.403 1.00 86.19 98 LEU A O 1
ATOM 704 N N . GLU A 1 99 ? -2.522 -0.436 2.892 1.00 90.50 99 GLU A N 1
ATOM 705 C CA . GLU A 1 99 ? -3.485 -1.519 2.645 1.00 90.50 99 GLU A CA 1
ATOM 706 C C . GLU A 1 99 ? -2.901 -2.608 1.735 1.00 90.50 99 GLU A C 1
ATOM 708 O O . GLU A 1 99 ? -3.117 -3.798 1.969 1.00 90.50 99 GLU A O 1
ATOM 713 N N . ALA A 1 100 ? -2.123 -2.216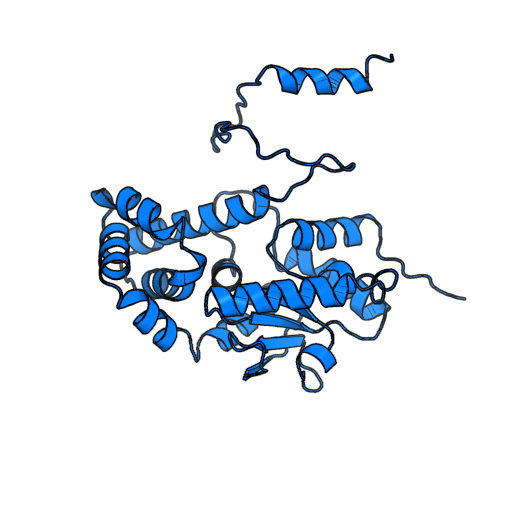 0.724 1.00 92.06 100 ALA A N 1
ATOM 714 C CA . ALA A 1 100 ? -1.628 -3.115 -0.314 1.00 92.06 100 ALA A CA 1
ATOM 715 C C . ALA A 1 100 ? -0.103 -3.268 -0.307 1.00 92.06 100 ALA A C 1
ATOM 717 O O . ALA A 1 100 ? 0.634 -2.426 0.199 1.00 92.06 100 ALA A O 1
ATOM 718 N N . VAL A 1 101 ? 0.373 -4.344 -0.928 1.00 89.38 101 VAL A N 1
ATOM 719 C CA . VAL A 1 101 ? 1.794 -4.516 -1.249 1.00 89.38 101 VAL A CA 1
ATOM 720 C C . VAL A 1 101 ? 2.065 -3.856 -2.595 1.00 89.38 101 VAL A C 1
ATOM 722 O O . VAL A 1 101 ? 1.513 -4.274 -3.611 1.00 89.38 101 VAL A O 1
ATOM 725 N N . TRP A 1 102 ? 2.906 -2.828 -2.626 1.00 90.00 102 TRP A N 1
ATOM 726 C CA . TRP A 1 102 ? 3.221 -2.129 -3.870 1.00 90.00 102 TRP A CA 1
ATOM 727 C C . TRP A 1 102 ? 4.460 -2.713 -4.534 1.00 90.00 102 TRP A C 1
ATOM 729 O O . TRP A 1 102 ? 5.437 -3.040 -3.866 1.00 90.00 102 TRP A O 1
ATOM 739 N N . LEU A 1 103 ? 4.447 -2.827 -5.859 1.00 88.06 103 LEU A N 1
ATOM 740 C CA . LEU A 1 103 ? 5.603 -3.281 -6.626 1.00 88.06 103 LEU A CA 1
ATOM 741 C C . LEU A 1 103 ? 5.677 -2.605 -7.993 1.00 88.06 103 LEU A C 1
ATOM 743 O O . LEU A 1 103 ? 4.654 -2.244 -8.562 1.00 88.06 103 LEU A O 1
ATOM 747 N N . CYS A 1 104 ? 6.875 -2.488 -8.554 1.00 87.69 104 CYS A N 1
ATOM 748 C CA . CYS A 1 104 ? 7.051 -2.189 -9.975 1.00 87.69 104 CYS A CA 1
ATOM 749 C C . CYS A 1 104 ? 7.191 -3.500 -10.762 1.00 87.69 104 CYS A C 1
ATOM 751 O O . CYS A 1 104 ? 7.923 -4.398 -10.341 1.00 87.69 104 CYS A O 1
ATOM 753 N N . ALA A 1 105 ? 6.511 -3.624 -11.900 1.00 89.19 105 ALA A N 1
ATOM 754 C CA . ALA A 1 105 ? 6.557 -4.824 -12.735 1.00 89.19 105 ALA A CA 1
ATOM 755 C C . ALA A 1 105 ? 6.348 -4.483 -14.217 1.00 89.19 105 ALA A C 1
ATOM 757 O O . ALA A 1 105 ? 5.740 -3.465 -14.540 1.00 89.19 105 ALA A O 1
ATOM 758 N N . THR A 1 106 ? 6.843 -5.318 -15.133 1.00 90.81 106 THR A N 1
ATOM 759 C CA . THR A 1 106 ? 6.537 -5.136 -16.565 1.00 90.81 106 THR A CA 1
ATOM 760 C C . THR A 1 106 ? 5.098 -5.547 -16.857 1.00 90.81 106 THR A C 1
ATOM 762 O O . THR A 1 106 ? 4.530 -6.355 -16.123 1.00 90.81 106 THR A O 1
ATOM 765 N N . ALA A 1 107 ? 4.520 -5.063 -17.961 1.00 93.31 107 ALA A N 1
ATOM 766 C CA . ALA A 1 107 ? 3.161 -5.440 -18.365 1.00 93.31 107 ALA A CA 1
ATOM 767 C C . ALA A 1 107 ? 2.969 -6.966 -18.445 1.00 93.31 107 ALA A C 1
ATOM 769 O O . ALA A 1 107 ? 1.940 -7.487 -18.026 1.00 93.31 107 ALA A O 1
ATOM 770 N N . LYS A 1 108 ? 3.998 -7.689 -18.907 1.00 91.88 108 LYS A N 1
ATOM 771 C CA . LYS A 1 108 ? 3.999 -9.152 -18.999 1.00 91.88 108 LYS A CA 1
ATOM 772 C C . LYS A 1 108 ? 3.999 -9.849 -17.635 1.00 91.88 108 LYS A C 1
ATOM 774 O O . LYS A 1 108 ? 3.394 -10.903 -17.510 1.00 91.88 108 LYS A O 1
ATOM 779 N N . ASP A 1 109 ? 4.679 -9.298 -16.631 1.00 90.88 109 ASP A N 1
ATOM 780 C CA . ASP A 1 109 ? 4.790 -9.942 -15.310 1.00 90.88 109 ASP A CA 1
ATOM 781 C C . ASP A 1 109 ? 3.448 -9.980 -14.562 1.00 90.88 109 ASP A C 1
ATOM 783 O O . ASP A 1 109 ? 3.270 -10.794 -13.660 1.00 90.88 109 ASP A O 1
ATOM 787 N N . VAL A 1 110 ? 2.532 -9.068 -14.904 1.00 94.00 110 VAL A N 1
ATOM 788 C CA . VAL A 1 110 ? 1.259 -8.854 -14.196 1.00 94.00 110 VAL A CA 1
ATOM 789 C C . VAL A 1 110 ? 0.041 -8.918 -15.119 1.00 94.00 110 VAL A C 1
ATOM 791 O O . VAL A 1 110 ? -1.045 -8.487 -14.733 1.00 94.00 110 VAL A O 1
ATOM 794 N N . ASP A 1 111 ? 0.214 -9.439 -16.336 1.00 96.06 111 ASP A N 1
ATOM 795 C CA . ASP A 1 111 ? -0.827 -9.562 -17.365 1.00 96.06 111 ASP A CA 1
ATOM 796 C C . ASP A 1 111 ? -1.594 -8.247 -17.642 1.00 96.06 111 ASP A C 1
ATOM 798 O O . ASP A 1 111 ? -2.813 -8.248 -17.854 1.00 96.06 111 ASP A O 1
ATOM 802 N N . ALA A 1 112 ? -0.892 -7.108 -17.614 1.00 96.31 112 ALA A N 1
ATOM 803 C CA . ALA A 1 112 ? -1.491 -5.789 -17.814 1.00 96.31 112 ALA A CA 1
ATOM 804 C C . ALA A 1 112 ? -2.095 -5.651 -19.220 1.00 96.31 112 ALA A C 1
ATOM 806 O O . ALA A 1 112 ? -1.494 -6.049 -20.221 1.00 96.31 112 ALA A O 1
ATOM 807 N N . GLN A 1 113 ? -3.276 -5.042 -19.300 1.00 96.44 113 GLN A N 1
ATOM 808 C CA . GLN A 1 113 ? -3.914 -4.700 -20.568 1.00 96.44 113 GLN A CA 1
ATOM 809 C C . GLN A 1 113 ? -3.309 -3.418 -21.159 1.00 96.44 113 GLN A C 1
ATOM 811 O O . GLN A 1 113 ? -2.775 -2.582 -20.421 1.00 96.44 113 GLN A O 1
ATOM 816 N N . PRO A 1 114 ? -3.403 -3.216 -22.487 1.00 95.00 114 PRO A N 1
ATOM 817 C CA . PRO A 1 114 ? -2.910 -1.999 -23.122 1.00 95.00 114 PRO A CA 1
ATOM 818 C C . PRO A 1 114 ? -3.487 -0.731 -22.473 1.00 95.00 114 PRO A C 1
ATOM 820 O O . PRO A 1 114 ? -4.702 -0.571 -22.377 1.00 95.00 114 PRO A O 1
ATOM 823 N N . GLY A 1 115 ? -2.605 0.176 -22.044 1.00 93.06 115 GLY A N 1
ATOM 824 C CA . GLY A 1 115 ? -2.972 1.455 -21.423 1.00 93.06 115 GLY A CA 1
ATOM 825 C C . GLY A 1 115 ? -3.138 1.429 -19.898 1.00 93.06 115 GLY A C 1
ATOM 826 O O . GLY A 1 115 ? -3.277 2.494 -19.296 1.00 93.06 115 GLY A O 1
ATOM 827 N N . GLU A 1 116 ? -3.084 0.259 -19.255 1.00 96.88 116 GLU A N 1
ATOM 828 C CA . GLU A 1 116 ? -3.068 0.168 -17.792 1.00 96.88 116 GLU A CA 1
ATOM 829 C C . GLU A 1 116 ? -1.710 0.623 -17.245 1.00 96.88 116 GLU A C 1
ATOM 831 O O . GLU A 1 116 ? -0.658 0.177 -17.703 1.00 96.88 116 GLU A O 1
ATOM 836 N N . SER A 1 117 ? -1.731 1.503 -16.243 1.00 96.38 117 SER A N 1
ATOM 837 C CA . SER A 1 117 ? -0.527 1.928 -15.517 1.00 96.38 117 SER A CA 1
ATOM 838 C C . SER A 1 117 ? -0.484 1.390 -14.082 1.00 96.38 117 SER A C 1
ATOM 840 O O . SER A 1 117 ? 0.578 1.368 -13.458 1.00 96.38 117 SER A O 1
ATOM 842 N N . LEU A 1 118 ? -1.619 0.886 -13.587 1.00 97.00 118 LEU A N 1
ATOM 843 C CA . LEU A 1 118 ? -1.766 0.184 -12.317 1.00 97.00 118 LEU A CA 1
ATOM 844 C C . LEU A 1 118 ? -2.525 -1.128 -12.519 1.00 97.00 118 LEU A C 1
ATOM 846 O O . LEU A 1 118 ? -3.543 -1.155 -13.211 1.00 97.00 118 LEU A O 1
ATOM 850 N N . VAL A 1 119 ? -2.087 -2.193 -11.853 1.00 97.56 119 VAL A N 1
ATOM 851 C CA . VAL A 1 119 ? -2.763 -3.497 -11.848 1.00 97.56 119 VAL A CA 1
ATOM 852 C C . VAL A 1 119 ? -2.972 -3.968 -10.414 1.00 97.56 119 VAL A C 1
ATOM 854 O O . VAL A 1 119 ? -2.045 -3.980 -9.608 1.00 97.56 119 VAL A O 1
ATOM 857 N N . LEU A 1 120 ? -4.197 -4.379 -10.098 1.00 97.50 120 LEU A N 1
ATOM 858 C CA . LEU A 1 120 ? -4.537 -5.041 -8.848 1.00 97.50 120 LEU A CA 1
ATOM 859 C C . LEU A 1 120 ? -4.251 -6.537 -8.958 1.00 97.50 120 LEU A C 1
ATOM 861 O O . LEU A 1 120 ? -4.781 -7.220 -9.841 1.00 97.50 120 LEU A O 1
ATOM 865 N N . LEU A 1 121 ? -3.489 -7.046 -7.998 1.00 97.06 121 LEU A N 1
ATOM 866 C CA . LEU A 1 121 ? -3.162 -8.455 -7.854 1.00 97.06 121 LEU A CA 1
ATOM 867 C C . LEU A 1 121 ? -3.888 -9.064 -6.650 1.00 97.06 121 LEU A C 1
ATOM 869 O O . LEU A 1 121 ? -3.998 -8.441 -5.590 1.00 97.06 121 LEU A O 1
ATOM 873 N N . THR A 1 122 ? -4.354 -10.304 -6.795 1.00 95.62 122 THR A N 1
ATOM 874 C CA . THR A 1 122 ? -4.813 -11.121 -5.663 1.00 95.62 122 THR A CA 1
ATOM 875 C C . THR A 1 122 ? -3.630 -11.487 -4.758 1.00 95.62 122 THR A C 1
ATOM 877 O O . THR A 1 122 ? -2.486 -11.387 -5.203 1.00 95.62 122 THR A O 1
ATOM 880 N N . PRO A 1 123 ? -3.855 -11.955 -3.516 1.00 94.31 123 PRO A N 1
ATOM 881 C CA . PRO A 1 123 ? -2.772 -12.411 -2.636 1.00 94.31 123 PRO A CA 1
ATOM 882 C C . PRO A 1 123 ? -1.874 -13.509 -3.229 1.00 94.31 123 PRO A C 1
ATOM 884 O O . PRO A 1 123 ? -0.723 -13.660 -2.833 1.00 94.31 123 PRO A O 1
ATOM 887 N N . GLU A 1 124 ? -2.372 -14.262 -4.210 1.00 94.44 124 GLU A N 1
ATOM 888 C CA . GLU A 1 124 ? -1.628 -15.287 -4.949 1.00 94.44 124 GLU A CA 1
ATOM 889 C C . GLU A 1 124 ? -0.820 -14.719 -6.128 1.00 94.44 124 GLU A C 1
ATOM 891 O O . GLU A 1 124 ? -0.162 -15.480 -6.836 1.00 94.44 124 GLU A O 1
ATOM 896 N N . GLY A 1 125 ? -0.888 -13.407 -6.369 1.00 93.00 125 GLY A N 1
ATOM 897 C CA . GLY A 1 125 ? -0.193 -12.729 -7.462 1.00 93.00 125 GLY A CA 1
ATOM 898 C C . GLY A 1 125 ? -0.933 -12.726 -8.796 1.00 93.00 125 GLY A C 1
ATOM 899 O O . GLY A 1 125 ? -0.346 -12.340 -9.801 1.00 93.00 125 GLY A O 1
ATOM 900 N N . LYS A 1 126 ? -2.199 -13.157 -8.846 1.00 96.31 126 LYS A N 1
ATOM 901 C CA . LYS A 1 126 ? -2.974 -13.172 -10.097 1.00 96.31 126 LYS A CA 1
ATOM 902 C C . LYS A 1 126 ? -3.589 -11.809 -10.377 1.00 96.31 126 LYS A C 1
ATOM 904 O O . LYS A 1 126 ? -4.069 -11.154 -9.454 1.00 96.31 126 LYS A O 1
ATOM 909 N N . ARG A 1 127 ? -3.663 -11.412 -11.648 1.00 96.56 127 ARG A N 1
ATOM 910 C CA . ARG A 1 127 ? -4.394 -10.205 -12.052 1.00 96.56 127 ARG A CA 1
ATOM 911 C C . ARG A 1 127 ? -5.874 -10.305 -11.671 1.00 96.56 127 ARG A C 1
ATOM 913 O O . ARG A 1 127 ? -6.536 -11.292 -11.981 1.00 96.56 127 ARG A O 1
ATOM 920 N N . SER A 1 128 ? -6.387 -9.249 -11.043 1.00 96.38 128 SER A N 1
ATOM 921 C CA . SER A 1 128 ? -7.800 -9.090 -10.677 1.00 96.38 128 SER A CA 1
ATOM 922 C C . SER A 1 128 ? -8.463 -7.940 -11.443 1.00 96.38 128 SER A C 1
ATOM 924 O O . SER A 1 128 ? -9.546 -8.101 -11.999 1.00 96.38 128 SER A O 1
ATOM 926 N N . ALA A 1 129 ? -7.792 -6.790 -11.531 1.00 97.12 129 ALA A N 1
ATOM 927 C CA . ALA A 1 129 ? -8.279 -5.598 -12.226 1.00 97.12 129 ALA A CA 1
ATOM 928 C C . ALA A 1 129 ? -7.104 -4.692 -12.621 1.00 97.12 129 ALA A C 1
ATOM 930 O O . ALA A 1 129 ? -5.984 -4.912 -12.167 1.00 97.12 129 ALA A O 1
ATOM 931 N N . GLY A 1 130 ? -7.353 -3.656 -13.418 1.00 97.25 130 GLY A N 1
ATOM 932 C CA . GLY A 1 130 ? -6.357 -2.633 -13.722 1.00 97.25 130 GLY A CA 1
ATOM 933 C C . GLY A 1 130 ? -6.982 -1.261 -13.928 1.00 97.25 130 GLY A C 1
ATOM 934 O O . GLY A 1 130 ? -8.204 -1.116 -14.018 1.00 97.25 130 GLY A O 1
ATOM 935 N N . ALA A 1 131 ? -6.135 -0.239 -13.905 1.00 97.31 131 ALA A N 1
ATOM 936 C CA . ALA A 1 131 ? -6.527 1.152 -14.030 1.00 97.31 131 ALA A CA 1
ATOM 937 C C . ALA A 1 131 ? -5.461 1.961 -14.769 1.00 97.31 131 ALA A C 1
ATOM 939 O O . ALA A 1 131 ? -4.268 1.646 -14.751 1.00 97.31 131 ALA A O 1
ATOM 940 N N . GLN A 1 132 ? -5.910 3.051 -15.380 1.00 96.81 132 GLN A N 1
ATOM 941 C CA . GLN A 1 132 ? -5.042 4.090 -15.906 1.00 96.81 132 GLN A CA 1
ATOM 942 C C . GLN A 1 132 ? -4.947 5.228 -14.886 1.00 96.81 132 GLN A C 1
ATOM 944 O O . GLN A 1 132 ? -5.959 5.716 -14.380 1.00 96.81 132 GLN A O 1
ATOM 949 N N . ALA A 1 133 ? -3.723 5.649 -14.604 1.00 93.81 133 ALA A N 1
ATOM 950 C CA . ALA A 1 133 ? -3.390 6.778 -13.750 1.00 93.81 133 ALA A CA 1
ATOM 951 C C . ALA A 1 133 ? -2.190 7.544 -14.318 1.00 93.81 133 ALA A C 1
ATOM 953 O O . ALA A 1 133 ? -1.279 6.939 -14.894 1.00 93.81 133 ALA A O 1
ATOM 954 N N . ASP A 1 134 ? -2.195 8.863 -14.131 1.00 93.19 134 ASP A N 1
ATOM 955 C CA . ASP A 1 134 ? -1.107 9.753 -14.528 1.00 93.19 134 ASP A CA 1
ATOM 956 C C . ASP A 1 134 ? -0.176 9.982 -13.332 1.00 93.19 134 ASP A C 1
ATOM 958 O O . ASP A 1 134 ? -0.533 10.650 -12.361 1.00 93.19 134 ASP A O 1
ATOM 962 N N . PHE A 1 135 ? 1.039 9.440 -13.404 1.00 89.06 135 PHE A N 1
ATOM 963 C CA . PHE A 1 135 ? 2.031 9.563 -12.336 1.00 89.06 135 PHE A CA 1
ATOM 964 C C . PHE A 1 135 ? 2.562 10.994 -12.171 1.00 89.06 135 PHE A C 1
ATOM 966 O O . PHE A 1 135 ? 3.071 11.324 -11.101 1.00 89.06 135 PHE A O 1
ATOM 973 N N . ALA A 1 136 ? 2.375 11.880 -13.158 1.00 88.19 136 ALA A N 1
ATOM 974 C CA . ALA A 1 136 ? 2.625 13.312 -12.986 1.00 88.19 136 ALA A CA 1
ATOM 975 C C . ALA A 1 136 ? 1.612 13.980 -12.038 1.00 88.19 136 ALA A C 1
ATOM 977 O O . ALA A 1 136 ? 1.875 15.068 -11.523 1.00 88.19 136 ALA A O 1
ATOM 978 N N . GLN A 1 137 ? 0.467 13.334 -11.791 1.00 89.31 137 GLN A N 1
ATOM 979 C CA . GLN A 1 137 ? -0.608 13.816 -10.930 1.00 89.31 137 GLN A CA 1
ATOM 980 C C . GLN A 1 137 ? -0.857 12.823 -9.781 1.00 89.31 137 GLN A C 1
ATOM 982 O O . GLN A 1 137 ? -1.735 11.960 -9.896 1.00 89.31 137 GLN A O 1
ATOM 987 N N . PRO A 1 138 ? -0.146 12.958 -8.641 1.00 84.75 138 PRO A N 1
ATOM 988 C CA . PRO A 1 138 ? -0.223 12.044 -7.493 1.00 84.75 138 PRO A CA 1
ATOM 989 C C . PRO A 1 138 ? -1.642 11.662 -7.062 1.00 84.75 138 PRO A C 1
ATOM 991 O O . PRO A 1 138 ? -1.941 10.493 -6.829 1.00 84.75 138 PRO A O 1
ATOM 994 N N . THR A 1 139 ? -2.548 12.639 -7.036 1.00 85.69 139 THR A N 1
ATOM 995 C CA . THR A 1 139 ? -3.949 12.438 -6.653 1.00 85.69 139 THR A CA 1
ATOM 996 C C . THR A 1 139 ? -4.670 11.438 -7.560 1.00 85.69 139 THR A C 1
ATOM 998 O O . THR A 1 139 ? -5.490 10.660 -7.078 1.00 85.69 139 THR A O 1
ATOM 1001 N N . THR A 1 140 ? -4.362 11.408 -8.862 1.00 90.62 140 THR A N 1
ATOM 1002 C CA . THR A 1 140 ? -4.996 10.461 -9.795 1.00 90.62 140 THR A CA 1
ATOM 1003 C C . THR A 1 140 ? -4.559 9.025 -9.520 1.00 90.62 140 THR A C 1
ATOM 1005 O O . THR A 1 140 ? -5.386 8.117 -9.576 1.00 90.62 140 THR A O 1
ATOM 1008 N N . VAL A 1 141 ? -3.292 8.830 -9.138 1.00 90.81 141 VAL A N 1
ATOM 1009 C CA . VAL A 1 141 ? -2.741 7.528 -8.745 1.00 90.81 141 VAL A CA 1
ATOM 1010 C C . VAL A 1 141 ? -3.417 7.028 -7.473 1.00 90.81 141 VAL A C 1
ATOM 1012 O O . VAL A 1 141 ? -3.875 5.887 -7.434 1.00 90.81 141 VAL A O 1
ATOM 1015 N N . HIS A 1 142 ? -3.556 7.887 -6.458 1.00 88.62 142 HIS A N 1
ATOM 1016 C CA . HIS A 1 142 ? -4.228 7.527 -5.205 1.00 88.62 142 HIS A CA 1
ATOM 1017 C C . HIS A 1 142 ? -5.700 7.167 -5.419 1.00 88.62 142 HIS A C 1
ATOM 1019 O O . HIS A 1 142 ? -6.140 6.131 -4.930 1.00 88.62 142 HIS A O 1
ATOM 1025 N N . ILE A 1 143 ? -6.441 7.961 -6.200 1.00 90.62 143 ILE A N 1
ATOM 1026 C CA . ILE A 1 143 ? -7.853 7.688 -6.519 1.00 90.62 143 ILE A CA 1
ATOM 1027 C C . ILE A 1 143 ? -8.002 6.371 -7.289 1.00 90.62 143 ILE A C 1
ATOM 1029 O O . ILE A 1 143 ? -8.903 5.582 -7.004 1.00 90.62 143 ILE A O 1
ATOM 1033 N N . ALA A 1 144 ? -7.148 6.128 -8.286 1.00 93.94 144 ALA A N 1
ATOM 1034 C CA . ALA A 1 144 ? -7.192 4.895 -9.065 1.00 93.94 144 ALA A CA 1
ATOM 1035 C C . ALA A 1 144 ? -6.924 3.671 -8.179 1.00 93.94 144 ALA A C 1
ATOM 1037 O O . ALA A 1 144 ? -7.666 2.690 -8.228 1.00 93.94 144 ALA A O 1
ATOM 1038 N N . ALA A 1 145 ? -5.910 3.754 -7.323 1.00 93.31 145 ALA A N 1
ATOM 1039 C CA . ALA A 1 145 ? -5.546 2.686 -6.409 1.00 93.31 145 ALA A CA 1
ATOM 1040 C C . ALA A 1 145 ? -6.620 2.439 -5.328 1.00 93.31 145 ALA A C 1
ATOM 1042 O O . ALA A 1 145 ? -6.950 1.288 -5.040 1.00 93.31 145 ALA A O 1
ATOM 1043 N N . GLU A 1 146 ? -7.253 3.490 -4.801 1.00 92.25 146 GLU A N 1
ATOM 1044 C CA . GLU A 1 146 ? -8.396 3.363 -3.891 1.00 92.25 146 GLU A CA 1
ATOM 1045 C C . GLU A 1 146 ? -9.573 2.634 -4.557 1.00 92.25 146 GLU A C 1
ATOM 1047 O O . GLU A 1 146 ? -10.130 1.697 -3.980 1.00 92.25 146 GLU A O 1
ATOM 1052 N N . LYS A 1 147 ? -9.916 3.009 -5.798 1.00 93.12 147 LYS A N 1
ATOM 1053 C CA . LYS A 1 147 ? -10.980 2.349 -6.573 1.00 93.12 147 LYS A CA 1
ATOM 1054 C C . LYS A 1 147 ? -10.693 0.868 -6.804 1.00 93.12 147 LYS A C 1
ATOM 1056 O O . LYS A 1 147 ? -11.608 0.057 -6.684 1.00 93.12 147 LYS A O 1
ATOM 1061 N N . LEU A 1 148 ? -9.443 0.515 -7.111 1.00 94.94 148 LEU A N 1
ATOM 1062 C CA . LEU A 1 148 ? -9.034 -0.879 -7.282 1.00 94.94 148 LEU A CA 1
ATOM 1063 C C . LEU A 1 148 ? -9.249 -1.688 -5.992 1.00 94.94 148 LEU A C 1
ATOM 1065 O O . LEU A 1 148 ? -9.794 -2.789 -6.035 1.00 94.94 148 LEU A O 1
ATOM 1069 N N . LEU A 1 149 ? -8.879 -1.143 -4.831 1.00 93.12 149 LEU A N 1
ATOM 1070 C CA . LEU A 1 149 ? -8.984 -1.862 -3.556 1.00 93.12 149 LEU A CA 1
ATOM 1071 C C . LEU A 1 149 ? -10.415 -1.959 -3.016 1.00 93.12 149 LEU A C 1
ATOM 1073 O O . LEU A 1 149 ? -10.734 -2.940 -2.329 1.00 93.12 149 LEU A O 1
ATOM 1077 N N . ALA A 1 150 ? -11.269 -0.984 -3.341 1.00 90.56 150 ALA A N 1
ATOM 1078 C CA . ALA A 1 150 ? -12.617 -0.842 -2.796 1.00 90.56 150 ALA A CA 1
ATOM 1079 C C . ALA A 1 150 ? -13.482 -2.103 -2.963 1.00 90.56 150 ALA A C 1
ATOM 1081 O O . ALA A 1 150 ? -14.133 -2.522 -2.006 1.00 90.56 150 ALA A O 1
ATOM 1082 N N . ALA A 1 151 ? -13.438 -2.749 -4.135 1.00 83.69 151 ALA A N 1
ATOM 1083 C CA . ALA A 1 151 ? -14.297 -3.892 -4.463 1.00 83.69 151 ALA A CA 1
ATOM 1084 C C . ALA A 1 151 ? -14.116 -5.101 -3.523 1.00 83.69 151 ALA A C 1
ATOM 1086 O O . ALA A 1 151 ? -15.050 -5.872 -3.325 1.00 83.69 151 ALA A O 1
ATOM 1087 N N . GLY A 1 152 ? -12.934 -5.261 -2.915 1.00 85.31 152 GLY A N 1
ATOM 1088 C CA . GLY A 1 152 ? -12.651 -6.357 -1.979 1.00 85.31 152 GLY A CA 1
ATOM 1089 C C . GLY A 1 152 ? -12.431 -5.923 -0.528 1.00 85.31 152 GLY A C 1
ATOM 1090 O O . GLY A 1 152 ? -12.315 -6.786 0.343 1.00 85.31 152 GLY A O 1
ATOM 1091 N N . ARG A 1 153 ? -12.360 -4.613 -0.249 1.00 91.56 153 ARG A N 1
ATOM 1092 C CA . ARG A 1 153 ? -11.986 -4.086 1.075 1.00 91.56 153 ARG A CA 1
ATOM 1093 C C . ARG A 1 153 ? -12.949 -4.540 2.161 1.00 91.56 153 ARG A C 1
ATOM 1095 O O . ARG A 1 153 ? -12.502 -5.015 3.194 1.00 91.56 153 ARG A O 1
ATOM 1102 N N . GLN A 1 154 ? -14.257 -4.443 1.919 1.00 87.62 154 GLN A N 1
ATOM 1103 C CA . GLN A 1 154 ? -15.264 -4.806 2.921 1.00 87.62 154 GLN A CA 1
ATOM 1104 C C . GLN A 1 154 ? -15.193 -6.286 3.313 1.00 87.62 154 GLN A C 1
ATOM 1106 O O . GLN A 1 154 ? -15.213 -6.603 4.497 1.00 87.62 154 GLN A O 1
ATOM 1111 N N . ALA A 1 155 ? -15.053 -7.189 2.339 1.00 89.00 155 ALA A N 1
ATOM 1112 C CA . ALA A 1 155 ? -14.946 -8.621 2.610 1.00 89.00 155 ALA A CA 1
ATOM 1113 C C . ALA A 1 155 ? -13.662 -8.965 3.387 1.00 89.00 155 ALA A C 1
ATOM 1115 O O . ALA A 1 155 ? -13.705 -9.755 4.329 1.00 89.00 155 ALA A O 1
ATOM 1116 N N . ARG A 1 156 ? -12.529 -8.340 3.031 1.00 93.31 156 ARG A N 1
ATOM 1117 C CA . ARG A 1 156 ? -11.268 -8.494 3.771 1.00 93.31 156 ARG A CA 1
ATOM 1118 C C . ARG A 1 156 ? -11.381 -7.954 5.192 1.00 93.31 156 ARG A C 1
ATOM 1120 O O . ARG A 1 156 ? -11.090 -8.687 6.127 1.00 93.31 156 ARG A O 1
ATOM 1127 N N . ALA A 1 157 ? -11.886 -6.733 5.351 1.00 90.56 157 ALA A N 1
ATOM 1128 C CA . ALA A 1 157 ? -12.092 -6.102 6.649 1.00 90.56 157 ALA A CA 1
ATOM 1129 C C . ALA A 1 157 ? -13.005 -6.934 7.559 1.00 90.56 157 ALA A C 1
ATOM 1131 O O . ALA A 1 157 ? -12.707 -7.094 8.737 1.00 90.56 157 ALA A O 1
ATOM 1132 N N . ALA A 1 158 ? -14.077 -7.516 7.012 1.00 90.50 158 ALA A N 1
ATOM 1133 C CA . ALA A 1 158 ? -14.958 -8.408 7.759 1.00 90.50 158 ALA A CA 1
ATOM 1134 C C . ALA A 1 158 ? -14.235 -9.683 8.219 1.00 90.50 158 ALA A C 1
ATOM 1136 O O . ALA A 1 158 ? -14.393 -10.093 9.363 1.00 90.50 158 ALA A O 1
ATOM 1137 N N . ARG A 1 159 ? -13.415 -10.298 7.354 1.00 92.25 159 ARG A N 1
ATOM 1138 C CA . ARG A 1 159 ? -12.624 -11.490 7.699 1.00 92.25 159 ARG A CA 1
ATOM 1139 C C . ARG A 1 159 ? -11.561 -11.188 8.757 1.00 92.25 159 ARG A C 1
ATOM 1141 O O . ARG A 1 159 ? -11.444 -11.929 9.723 1.00 92.25 159 ARG A O 1
ATOM 1148 N N . GLU A 1 160 ? -10.789 -10.125 8.558 1.00 92.31 160 GLU A N 1
ATOM 1149 C CA . GLU A 1 160 ? -9.709 -9.695 9.454 1.00 92.31 160 GLU A CA 1
ATOM 1150 C C . GLU A 1 160 ? -10.266 -9.265 10.822 1.00 92.31 160 GLU A C 1
ATOM 1152 O O . GLU A 1 160 ? -9.747 -9.662 11.861 1.00 92.31 160 GLU A O 1
ATOM 1157 N N . GLY A 1 161 ? -11.370 -8.512 10.825 1.00 87.81 161 GLY A N 1
ATOM 1158 C CA . GLY A 1 161 ? -12.037 -8.031 12.035 1.00 87.81 161 GLY A CA 1
ATOM 1159 C C . GLY A 1 161 ? -12.880 -9.075 12.774 1.00 87.81 161 GLY A C 1
ATOM 1160 O O . GLY A 1 161 ? -13.293 -8.810 13.897 1.00 87.81 161 GLY A O 1
ATOM 1161 N N . ALA A 1 162 ? -13.143 -10.249 12.189 1.00 89.88 162 ALA A N 1
ATOM 1162 C CA . ALA A 1 162 ? -13.900 -11.316 12.853 1.00 89.88 162 ALA A CA 1
ATOM 1163 C C . ALA A 1 162 ? -13.111 -12.007 13.978 1.00 89.88 162 ALA A C 1
ATOM 1165 O O . ALA A 1 162 ? -13.709 -12.650 14.842 1.00 89.88 162 ALA A O 1
ATOM 1166 N N . ALA A 1 163 ? -11.779 -11.899 13.971 1.00 91.38 163 ALA A N 1
ATOM 1167 C CA . ALA A 1 163 ? -10.946 -12.427 15.041 1.00 91.38 163 ALA A CA 1
ATOM 1168 C C . ALA A 1 163 ? -11.223 -11.649 16.347 1.00 91.38 163 ALA A C 1
ATOM 1170 O O . ALA A 1 163 ? -11.110 -10.418 16.340 1.00 91.38 163 ALA A O 1
ATOM 1171 N N . PRO A 1 164 ? -11.582 -12.313 17.467 1.00 92.69 164 PRO A N 1
ATOM 1172 C CA . PRO A 1 164 ? -11.986 -11.629 18.698 1.00 92.69 164 PRO A CA 1
ATOM 1173 C C . PRO A 1 164 ? -10.946 -10.638 19.225 1.00 92.69 164 PRO A C 1
ATOM 1175 O O . PRO A 1 164 ? -11.299 -9.579 19.742 1.00 92.69 164 PRO A O 1
ATOM 1178 N N . GLU A 1 165 ? -9.659 -10.953 19.078 1.00 92.94 165 GLU A N 1
ATOM 1179 C CA . GLU A 1 165 ? -8.572 -10.072 19.489 1.00 92.94 165 GLU A CA 1
ATOM 1180 C C . GLU A 1 165 ? -8.470 -8.810 18.623 1.00 92.94 165 GLU A C 1
ATOM 1182 O O . GLU A 1 165 ? -8.158 -7.739 19.140 1.00 92.94 165 GLU A O 1
ATOM 1187 N N . VAL A 1 166 ? -8.788 -8.913 17.328 1.00 91.88 166 VAL A N 1
ATOM 1188 C CA . VAL A 1 166 ? -8.795 -7.776 16.399 1.00 91.88 166 VAL A CA 1
ATOM 1189 C C . VAL A 1 166 ? -10.025 -6.914 16.650 1.00 91.88 166 VAL A C 1
ATOM 1191 O O . VAL A 1 166 ? -9.889 -5.701 16.776 1.00 91.88 166 VAL A O 1
ATOM 1194 N N . ALA A 1 167 ? -11.205 -7.524 16.800 1.00 92.06 167 ALA A N 1
ATOM 1195 C CA . ALA A 1 167 ? -12.436 -6.816 17.147 1.00 92.06 167 ALA A CA 1
ATOM 1196 C C . ALA A 1 167 ? -12.263 -5.995 18.434 1.00 92.06 167 ALA A C 1
ATOM 1198 O O . ALA A 1 167 ? -12.496 -4.787 18.435 1.00 92.06 167 ALA A O 1
ATOM 1199 N N . LYS A 1 168 ? -11.745 -6.627 19.495 1.00 94.56 168 LYS A N 1
ATOM 1200 C CA . LYS A 1 168 ? -11.458 -5.957 20.767 1.00 94.56 168 LYS A CA 1
ATOM 1201 C C . LYS A 1 168 ? -10.471 -4.801 20.597 1.00 94.56 168 LYS A C 1
ATOM 1203 O O . LYS A 1 168 ? -10.699 -3.721 21.130 1.00 94.56 168 LYS A O 1
ATOM 1208 N N . ALA A 1 169 ? -9.378 -5.002 19.864 1.00 93.00 169 ALA A N 1
ATOM 1209 C CA . ALA A 1 169 ? -8.387 -3.948 19.673 1.00 93.00 169 ALA A CA 1
ATOM 1210 C C . ALA A 1 169 ? -8.932 -2.773 18.835 1.00 93.00 169 ALA A C 1
ATOM 1212 O O . ALA A 1 169 ? -8.612 -1.618 19.116 1.00 93.00 169 ALA A O 1
ATOM 1213 N N . LEU A 1 170 ? -9.804 -3.037 17.856 1.00 90.44 170 LEU A N 1
ATOM 1214 C CA . LEU A 1 170 ? -10.506 -2.000 17.092 1.00 90.44 170 LEU A CA 1
ATOM 1215 C C . LEU A 1 170 ? -11.492 -1.208 17.965 1.00 90.44 170 LEU A C 1
ATOM 1217 O O . LEU A 1 170 ? -11.562 0.014 17.843 1.00 90.44 170 LEU A O 1
ATOM 1221 N N . GLU A 1 171 ? -12.212 -1.870 18.874 1.00 90.31 171 GLU A N 1
ATOM 1222 C CA . GLU A 1 171 ? -13.046 -1.196 19.881 1.00 90.31 171 GLU A CA 1
ATOM 1223 C C . GLU A 1 171 ? -12.198 -0.315 20.808 1.00 90.31 171 GLU A C 1
ATOM 1225 O O . GLU A 1 171 ? -12.559 0.826 21.100 1.00 90.31 171 GLU A O 1
ATOM 1230 N N . GLN A 1 172 ? -11.030 -0.811 21.225 1.00 91.56 172 GLN A N 1
ATOM 1231 C CA . GLN A 1 172 ? -10.097 -0.064 22.067 1.00 91.56 172 GLN A CA 1
ATOM 1232 C C . GLN A 1 172 ? -9.520 1.169 21.360 1.00 91.56 172 GLN A C 1
ATOM 1234 O O . GLN A 1 172 ? -9.365 2.207 22.003 1.00 91.56 172 GLN A O 1
ATOM 1239 N N . LEU A 1 173 ? -9.263 1.098 20.046 1.00 87.12 173 LEU A N 1
ATOM 1240 C CA . LEU A 1 173 ? -8.870 2.257 19.232 1.00 87.12 173 LEU A CA 1
ATOM 1241 C C . LEU A 1 173 ? -9.962 3.332 19.156 1.00 87.12 173 LEU A C 1
ATOM 1243 O O . LEU A 1 173 ? -9.646 4.508 18.968 1.00 87.12 173 LEU A O 1
ATOM 1247 N N . ALA A 1 174 ? -11.230 2.943 19.303 1.00 82.69 174 ALA A N 1
ATOM 1248 C CA . ALA A 1 174 ? -12.360 3.864 19.302 1.00 82.69 174 ALA A CA 1
ATOM 1249 C C . ALA A 1 174 ? -12.549 4.616 20.629 1.00 82.69 174 ALA A C 1
ATOM 1251 O O . ALA A 1 174 ? -13.407 5.490 20.708 1.00 82.69 174 ALA A O 1
ATOM 1252 N N . THR A 1 175 ? -11.754 4.317 21.660 1.00 84.56 175 THR A N 1
ATOM 1253 C CA . THR A 1 175 ? -11.873 4.952 22.978 1.00 84.56 175 THR A CA 1
ATOM 1254 C C . THR A 1 175 ? -10.539 5.583 23.393 1.00 84.56 175 THR A C 1
ATOM 1256 O O . THR A 1 175 ? -9.548 4.863 23.524 1.00 84.56 175 THR A O 1
ATOM 1259 N N . PRO A 1 176 ? -10.469 6.908 23.652 1.00 82.00 176 PRO A N 1
ATOM 1260 C CA . PRO A 1 176 ? -9.210 7.591 23.971 1.00 82.00 176 PRO A CA 1
ATOM 1261 C C . PRO A 1 176 ? -8.418 6.967 25.129 1.00 82.00 176 PRO A C 1
ATOM 1263 O O . PRO A 1 176 ? -7.192 6.917 25.080 1.00 82.00 176 PRO A O 1
ATOM 1266 N N . GLN A 1 177 ? -9.107 6.461 26.156 1.00 87.06 177 GLN A N 1
ATOM 1267 C CA . GLN A 1 177 ? -8.491 5.867 27.347 1.00 87.06 177 GLN A CA 1
ATOM 1268 C C . GLN A 1 177 ? -7.803 4.527 27.062 1.00 87.06 177 GLN A C 1
ATOM 1270 O O . GLN A 1 177 ? -6.854 4.180 27.756 1.00 87.06 177 GLN A O 1
ATOM 1275 N N . THR A 1 178 ? -8.262 3.787 26.052 1.00 88.62 178 THR A N 1
ATOM 1276 C CA . THR A 1 178 ? -7.735 2.461 25.687 1.00 88.62 178 THR A CA 1
ATOM 1277 C C . THR A 1 178 ? -7.012 2.467 24.343 1.00 88.62 178 THR A C 1
ATOM 1279 O O . THR A 1 178 ? -6.623 1.412 23.848 1.00 88.62 178 THR A O 1
ATOM 1282 N N . PHE A 1 179 ? -6.820 3.645 23.741 1.00 86.06 179 PHE A N 1
ATOM 1283 C CA . PHE A 1 179 ? -6.219 3.787 22.417 1.00 86.06 179 PHE A CA 1
ATOM 1284 C C . PHE A 1 179 ? -4.854 3.096 22.325 1.00 86.06 179 PHE A C 1
ATOM 1286 O O . PHE A 1 179 ? -4.597 2.368 21.370 1.00 86.06 179 PHE A O 1
ATOM 1293 N N . TRP A 1 180 ? -3.993 3.296 23.326 1.00 84.31 180 TRP A N 1
ATOM 1294 C CA . TRP A 1 180 ? -2.646 2.724 23.338 1.00 84.31 180 TRP A CA 1
ATOM 1295 C C . TRP A 1 180 ? -2.650 1.197 23.436 1.00 84.31 180 TRP A C 1
ATOM 1297 O O . TRP A 1 180 ? -1.831 0.559 22.779 1.00 84.31 180 TRP A O 1
ATOM 1307 N N . ASP A 1 181 ? -3.605 0.611 24.162 1.00 89.19 181 ASP A N 1
ATOM 1308 C CA . ASP A 1 181 ? -3.760 -0.846 24.244 1.00 89.19 181 ASP A CA 1
ATOM 1309 C C . ASP A 1 181 ? -4.156 -1.428 22.880 1.00 89.19 181 ASP A C 1
ATOM 1311 O O . ASP A 1 181 ? -3.558 -2.398 22.412 1.00 89.19 181 ASP A O 1
ATOM 1315 N N . GLY A 1 182 ? -5.130 -0.798 22.209 1.00 88.50 182 GLY A N 1
ATOM 1316 C CA . GLY A 1 182 ? -5.559 -1.200 20.868 1.00 88.50 182 GLY A CA 1
ATOM 1317 C C . GLY A 1 182 ? -4.450 -1.022 19.827 1.00 88.50 182 GLY A C 1
ATOM 1318 O O . GLY A 1 182 ? -4.173 -1.932 19.045 1.00 88.50 182 GLY A O 1
ATOM 1319 N N . SER A 1 183 ? -3.762 0.123 19.853 1.00 87.69 183 SER A N 1
ATOM 1320 C CA . SER A 1 183 ? -2.642 0.423 18.953 1.00 87.69 183 SER A CA 1
ATOM 1321 C C . SER A 1 183 ? -1.485 -0.562 19.139 1.00 87.69 183 SER A C 1
ATOM 1323 O O . SER A 1 183 ? -0.984 -1.121 18.159 1.00 87.69 183 SER A O 1
ATOM 1325 N N . GLY A 1 184 ? -1.104 -0.844 20.389 1.00 87.06 184 GLY A N 1
ATOM 1326 C CA . GLY A 1 184 ? -0.050 -1.802 20.723 1.00 87.06 184 GLY A CA 1
ATOM 1327 C C . GLY A 1 184 ? -0.383 -3.236 20.305 1.00 87.06 184 GLY A C 1
ATOM 1328 O O . GLY A 1 184 ? 0.512 -3.977 19.906 1.00 87.06 184 GLY A O 1
ATOM 1329 N N . ALA A 1 185 ? -1.663 -3.619 20.325 1.00 89.50 185 ALA A N 1
ATOM 1330 C CA . ALA A 1 185 ? -2.108 -4.934 19.868 1.00 89.50 185 ALA A CA 1
ATOM 1331 C C . ALA A 1 185 ? -2.110 -5.081 18.334 1.00 89.50 185 ALA A C 1
ATOM 1333 O O . ALA A 1 185 ? -1.803 -6.159 17.821 1.00 89.50 185 ALA A O 1
ATOM 1334 N N . LEU A 1 186 ? -2.458 -4.023 17.591 1.00 90.88 186 LEU A N 1
ATOM 1335 C CA . LEU A 1 186 ? -2.593 -4.090 16.129 1.00 90.88 186 LEU A CA 1
ATOM 1336 C C . LEU A 1 186 ? -1.294 -3.786 15.381 1.00 90.88 186 LEU A C 1
ATOM 1338 O O . LEU A 1 186 ? -1.047 -4.397 14.345 1.00 90.88 186 LEU A O 1
ATOM 1342 N N . THR A 1 187 ? -0.455 -2.885 15.893 1.00 88.88 187 THR A N 1
ATOM 1343 C CA . THR A 1 187 ? 0.775 -2.430 15.220 1.00 88.88 187 THR A CA 1
ATOM 1344 C C . THR A 1 187 ? 1.714 -3.575 14.801 1.00 88.88 187 THR A C 1
ATOM 1346 O O . THR A 1 187 ? 2.073 -3.627 13.623 1.00 88.88 187 THR A O 1
ATOM 1349 N N . PRO A 1 188 ? 2.063 -4.552 15.668 1.00 86.31 188 PRO A N 1
ATOM 1350 C CA . PRO A 1 188 ? 3.000 -5.626 15.310 1.00 86.31 188 PRO A CA 1
ATOM 1351 C C . PRO A 1 188 ? 2.491 -6.577 14.222 1.00 86.31 188 PRO A C 1
ATOM 1353 O O . PRO A 1 188 ? 3.282 -7.249 13.567 1.00 86.31 188 PRO A O 1
ATOM 1356 N N . ARG A 1 189 ? 1.170 -6.653 14.039 1.00 89.62 189 ARG A N 1
ATOM 1357 C CA . ARG A 1 189 ? 0.515 -7.524 13.058 1.00 89.62 189 ARG A CA 1
ATOM 1358 C C . ARG A 1 189 ? -0.262 -6.739 12.011 1.00 89.62 189 ARG A C 1
ATOM 1360 O O . ARG A 1 189 ? -1.162 -7.284 11.383 1.00 89.62 189 ARG A O 1
ATOM 1367 N N . PHE A 1 190 ? 0.070 -5.458 11.838 1.00 91.00 190 PHE A N 1
ATOM 1368 C CA . PHE A 1 190 ? -0.706 -4.536 11.015 1.00 91.00 190 PHE A CA 1
ATOM 1369 C C . PHE A 1 190 ? -0.901 -5.052 9.587 1.00 91.00 190 PHE A C 1
ATOM 1371 O O . PHE A 1 190 ? -1.986 -4.907 9.034 1.00 91.00 190 PHE A O 1
ATOM 1378 N N . ASP A 1 191 ? 0.104 -5.714 9.008 1.00 88.31 191 ASP A N 1
ATOM 1379 C CA . ASP A 1 191 ? -0.016 -6.309 7.674 1.00 88.31 191 ASP A CA 1
ATOM 1380 C C . ASP A 1 191 ? -1.151 -7.343 7.575 1.00 88.31 191 ASP A C 1
ATOM 1382 O O . ASP A 1 191 ? -1.797 -7.436 6.537 1.00 88.31 191 ASP A O 1
ATOM 1386 N N . ASP A 1 192 ? -1.475 -8.054 8.653 1.00 90.44 192 ASP A N 1
ATOM 1387 C CA . ASP A 1 192 ? -2.559 -9.042 8.660 1.00 90.44 192 ASP A CA 1
ATOM 1388 C C . ASP A 1 192 ? -3.953 -8.412 8.837 1.00 90.44 192 ASP A C 1
ATOM 1390 O O . ASP A 1 192 ? -4.959 -9.081 8.613 1.00 90.44 192 ASP A O 1
ATOM 1394 N N . VAL A 1 193 ? -4.031 -7.151 9.283 1.00 93.06 193 VAL A N 1
ATOM 1395 C CA . VAL A 1 193 ? -5.281 -6.488 9.721 1.00 93.06 193 VAL A CA 1
ATOM 1396 C C . VAL A 1 193 ? -5.499 -5.107 9.093 1.00 93.06 193 VAL A C 1
ATOM 1398 O O . VAL A 1 193 ? -6.373 -4.347 9.523 1.00 93.06 193 VAL A O 1
ATOM 1401 N N . ALA A 1 194 ? -4.695 -4.748 8.090 1.00 92.56 194 ALA A N 1
ATOM 1402 C CA . ALA A 1 194 ? -4.691 -3.415 7.498 1.00 92.56 194 ALA A CA 1
ATOM 1403 C C . ALA A 1 194 ? -6.070 -3.024 6.940 1.00 92.56 194 ALA A C 1
ATOM 1405 O O . ALA A 1 194 ? -6.513 -1.889 7.142 1.00 92.56 194 ALA A O 1
ATOM 1406 N N . SER A 1 195 ? -6.783 -3.954 6.289 1.00 93.00 195 SER A N 1
ATOM 1407 C CA . SER A 1 195 ? -8.107 -3.672 5.720 1.00 93.00 195 SER A CA 1
ATOM 1408 C C . SER A 1 195 ? -9.118 -3.369 6.824 1.00 93.00 195 SER A C 1
ATOM 1410 O O . SER A 1 195 ? -9.928 -2.456 6.665 1.00 93.00 195 SER A O 1
ATOM 1412 N N . ALA A 1 196 ? -9.072 -4.098 7.944 1.00 93.56 196 ALA A N 1
ATOM 1413 C CA . ALA A 1 196 ? -9.955 -3.873 9.088 1.00 93.56 196 ALA A CA 1
ATOM 1414 C C . ALA A 1 196 ? -9.712 -2.513 9.760 1.00 93.56 196 ALA A C 1
ATOM 1416 O O . ALA A 1 196 ? -10.669 -1.777 10.005 1.00 93.56 196 ALA A O 1
ATOM 1417 N N . VAL A 1 197 ? -8.450 -2.133 9.992 1.00 93.69 197 VAL A N 1
ATOM 1418 C CA . VAL A 1 197 ? -8.099 -0.829 10.590 1.00 93.69 197 VAL A CA 1
ATOM 1419 C C . VAL A 1 197 ? -8.528 0.329 9.686 1.00 93.69 197 VAL A C 1
ATOM 1421 O O . VAL A 1 197 ? -9.152 1.290 10.144 1.00 93.69 197 VAL A O 1
ATOM 1424 N N . ILE A 1 198 ? -8.241 0.234 8.386 1.00 92.31 198 ILE A N 1
ATOM 1425 C CA . ILE A 1 198 ? -8.612 1.268 7.411 1.00 92.31 198 ILE A CA 1
ATOM 1426 C C . ILE A 1 198 ? -10.136 1.357 7.283 1.00 92.31 198 ILE A C 1
ATOM 1428 O O . ILE A 1 198 ? -10.693 2.456 7.297 1.00 92.31 198 ILE A O 1
ATOM 1432 N N . ALA A 1 199 ? -10.838 0.222 7.229 1.00 91.38 199 ALA A N 1
ATOM 1433 C CA . ALA A 1 199 ? -12.298 0.203 7.214 1.00 91.38 199 ALA A CA 1
ATOM 1434 C C . ALA A 1 199 ? -12.899 0.831 8.481 1.00 91.38 199 ALA A C 1
ATOM 1436 O O . ALA A 1 199 ? -13.863 1.588 8.370 1.00 91.38 199 ALA A O 1
ATOM 1437 N N . ALA A 1 200 ? -12.316 0.594 9.661 1.00 90.88 200 ALA A N 1
ATOM 1438 C CA . ALA A 1 200 ? -12.753 1.220 10.908 1.00 90.88 200 ALA A CA 1
ATOM 1439 C C . ALA A 1 200 ? -12.597 2.751 10.872 1.00 90.88 200 ALA A C 1
ATOM 1441 O O . ALA A 1 200 ? -13.530 3.478 11.225 1.00 90.88 200 ALA A O 1
ATOM 1442 N N . ARG A 1 201 ? -11.467 3.261 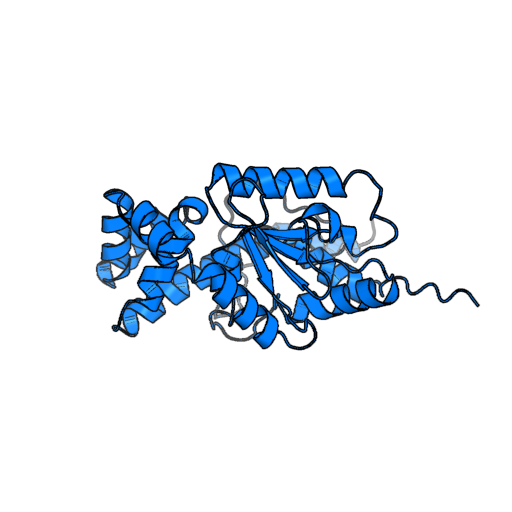10.360 1.00 90.25 201 ARG A N 1
ATOM 1443 C CA . ARG A 1 201 ? -11.246 4.709 10.187 1.00 90.25 201 ARG A CA 1
ATOM 1444 C C . ARG A 1 201 ? -12.243 5.351 9.221 1.00 90.25 201 ARG A C 1
ATOM 1446 O O . ARG A 1 201 ? -12.739 6.445 9.489 1.00 90.25 201 ARG A O 1
ATOM 1453 N N . LEU A 1 202 ? -12.516 4.697 8.093 1.00 88.06 202 LEU A N 1
ATOM 1454 C CA . LEU A 1 202 ? -13.444 5.207 7.080 1.00 88.06 202 LEU A CA 1
ATOM 1455 C C . LEU A 1 202 ? -14.910 5.091 7.527 1.00 88.06 202 LEU A C 1
ATOM 1457 O O . LEU A 1 202 ? -15.732 5.928 7.159 1.00 88.06 202 LEU A O 1
ATOM 1461 N N . GLY A 1 203 ? -15.237 4.065 8.317 1.00 87.31 203 GLY A N 1
ATOM 1462 C CA . GLY A 1 203 ? -16.593 3.773 8.782 1.00 87.31 203 GLY A CA 1
ATOM 1463 C C . GLY A 1 203 ? -17.027 4.554 10.024 1.00 87.31 203 GLY A C 1
ATOM 1464 O O . GLY A 1 203 ? -18.227 4.754 10.223 1.00 87.31 203 GLY A O 1
ATOM 1465 N N . THR A 1 204 ? -16.091 5.025 10.854 1.00 86.50 204 THR A N 1
ATOM 1466 C CA . THR A 1 204 ? -16.443 5.808 12.046 1.00 86.50 204 THR A CA 1
ATOM 1467 C C . THR A 1 204 ? -16.945 7.209 11.684 1.00 86.50 204 THR A C 1
ATOM 1469 O O . THR A 1 204 ? -16.390 7.902 10.823 1.00 86.50 204 THR A O 1
ATOM 1472 N N . LYS A 1 205 ? -18.004 7.655 12.368 1.00 88.38 205 LYS A N 1
ATOM 1473 C CA . LYS A 1 205 ? -18.522 9.032 12.284 1.00 88.38 205 LYS A CA 1
ATOM 1474 C C . LYS A 1 205 ? -17.888 9.962 13.318 1.00 88.38 205 LYS A C 1
ATOM 1476 O O . LYS A 1 205 ? -18.006 11.174 13.167 1.00 88.38 205 LYS A O 1
ATOM 1481 N N . ASP A 1 206 ? -17.220 9.400 14.322 1.00 87.00 206 ASP A N 1
ATOM 1482 C CA . ASP A 1 206 ? -16.561 10.155 15.377 1.00 87.00 206 ASP A CA 1
ATOM 1483 C C . ASP A 1 206 ? -15.232 10.746 14.855 1.00 87.00 206 ASP A C 1
ATOM 1485 O O . ASP A 1 206 ? -14.342 9.992 14.436 1.00 87.00 206 ASP A O 1
ATOM 1489 N N . PRO A 1 207 ? -15.085 12.085 14.824 1.00 87.56 207 PRO A N 1
ATOM 1490 C CA . PRO A 1 207 ? -13.877 12.733 14.332 1.00 87.56 207 PRO A CA 1
ATOM 1491 C C . PRO A 1 207 ? -12.648 12.471 15.213 1.00 87.56 207 PRO A C 1
ATOM 1493 O O . PRO A 1 207 ? -11.544 12.404 14.669 1.00 87.56 207 PRO A O 1
ATOM 1496 N N . GLU A 1 208 ? -12.809 12.287 16.526 1.00 85.75 208 GLU A N 1
ATOM 1497 C CA . GLU A 1 208 ? -11.697 12.018 17.443 1.00 85.75 208 GLU A CA 1
ATOM 1498 C C . GLU A 1 208 ? -11.138 10.617 17.207 1.00 85.75 208 GLU A C 1
ATOM 1500 O O . GLU A 1 208 ? -9.927 10.450 17.050 1.00 85.75 208 GLU A O 1
ATOM 1505 N N . VAL A 1 209 ? -12.022 9.625 17.066 1.00 84.50 209 VAL A N 1
ATOM 1506 C CA . VAL A 1 209 ? -11.639 8.248 16.716 1.00 84.50 209 VAL A CA 1
ATOM 1507 C C . VAL A 1 209 ? -10.978 8.201 15.344 1.00 84.50 209 VAL A C 1
ATOM 1509 O O . VAL A 1 209 ? -9.915 7.600 15.175 1.00 84.50 209 VAL A O 1
ATOM 1512 N N . ARG A 1 210 ? -11.562 8.882 14.350 1.00 88.31 210 ARG A N 1
ATOM 1513 C CA . ARG A 1 210 ? -10.980 8.964 13.004 1.00 88.31 210 ARG A CA 1
ATOM 1514 C C . ARG A 1 210 ? -9.576 9.568 13.035 1.00 88.31 210 ARG A C 1
ATOM 1516 O O . ARG A 1 210 ? -8.684 9.086 12.332 1.00 88.31 210 ARG A O 1
ATOM 1523 N N . GLN A 1 211 ? -9.375 10.621 13.829 1.00 85.50 211 GLN A N 1
ATOM 1524 C CA . GLN A 1 211 ? -8.075 11.264 13.989 1.00 85.50 211 GLN A CA 1
ATOM 1525 C C . GLN A 1 211 ? -7.086 10.354 14.724 1.00 85.50 211 GLN A C 1
ATOM 1527 O O . GLN A 1 211 ? -5.934 10.269 14.308 1.00 85.50 211 GLN A O 1
ATOM 1532 N N . ALA A 1 212 ? -7.520 9.653 15.772 1.00 84.56 212 ALA A N 1
ATOM 1533 C CA . ALA A 1 212 ? -6.685 8.738 16.541 1.00 84.56 212 ALA A CA 1
ATOM 1534 C C . ALA A 1 212 ? -6.167 7.577 15.680 1.00 84.56 212 ALA A C 1
ATOM 1536 O O . ALA A 1 212 ? -4.956 7.368 15.607 1.00 84.56 212 ALA A O 1
ATOM 1537 N N . ILE A 1 213 ? -7.050 6.901 14.936 1.00 87.94 213 ILE A N 1
ATOM 1538 C CA . ILE A 1 213 ? -6.639 5.858 13.981 1.00 87.94 213 ILE A CA 1
ATOM 1539 C C . ILE A 1 213 ? -5.743 6.461 12.888 1.00 87.94 213 ILE A C 1
ATOM 1541 O O . ILE A 1 213 ? -4.741 5.866 12.505 1.00 87.94 213 ILE A O 1
ATOM 1545 N N . GLY A 1 214 ? -6.044 7.679 12.422 1.00 86.75 214 GLY A N 1
ATOM 1546 C CA . GLY A 1 214 ? -5.182 8.404 11.485 1.00 86.75 214 GLY A CA 1
ATOM 1547 C C . GLY A 1 214 ? -3.760 8.648 12.008 1.00 86.75 214 GLY A C 1
ATOM 1548 O O . GLY A 1 214 ? -2.816 8.540 11.232 1.00 86.75 214 GLY A O 1
ATOM 1549 N N . ARG A 1 215 ? -3.587 8.936 13.306 1.00 82.12 215 ARG A N 1
ATOM 1550 C CA . ARG A 1 215 ? -2.261 9.081 13.933 1.00 82.12 215 ARG A CA 1
ATOM 1551 C C . ARG A 1 215 ? -1.497 7.761 13.952 1.00 82.12 215 ARG A C 1
ATOM 1553 O O . ARG A 1 215 ? -0.355 7.748 13.514 1.00 82.12 215 ARG A O 1
ATOM 1560 N N . MET A 1 216 ? -2.143 6.665 14.351 1.00 86.12 216 MET A N 1
ATOM 1561 C CA . MET A 1 216 ? -1.538 5.325 14.321 1.00 86.12 216 MET A CA 1
ATOM 1562 C C . MET A 1 216 ? -1.078 4.948 12.904 1.00 86.12 216 MET A C 1
ATOM 1564 O O . MET A 1 216 ? 0.049 4.505 12.706 1.00 86.12 216 MET A O 1
ATOM 1568 N N . LEU A 1 217 ? -1.929 5.161 11.894 1.00 86.94 217 LEU A N 1
ATOM 1569 C CA . LEU A 1 217 ? -1.564 4.904 10.498 1.00 86.94 217 LEU A CA 1
ATOM 1570 C C . LEU A 1 217 ? -0.397 5.788 10.041 1.00 86.94 217 LEU A C 1
ATOM 1572 O O . LEU A 1 217 ? 0.475 5.331 9.306 1.00 86.94 217 LEU A O 1
ATOM 1576 N N . ASN A 1 218 ? -0.357 7.046 10.483 1.00 81.62 218 ASN A N 1
ATOM 1577 C CA . ASN A 1 218 ? 0.755 7.941 10.196 1.00 81.62 218 ASN A CA 1
ATOM 1578 C C . ASN A 1 218 ? 2.061 7.437 10.817 1.00 81.62 218 ASN A C 1
ATOM 1580 O O . ASN A 1 218 ? 3.066 7.367 10.119 1.00 81.62 218 ASN A O 1
ATOM 1584 N N . GLU A 1 219 ? 2.049 7.046 12.089 1.00 78.62 219 GLU A N 1
ATOM 1585 C CA . GLU A 1 219 ? 3.211 6.468 12.775 1.00 78.62 219 GLU A CA 1
ATOM 1586 C C . GLU A 1 219 ? 3.715 5.213 12.051 1.00 78.62 219 GLU A C 1
ATOM 1588 O O . GLU A 1 219 ? 4.895 5.131 11.722 1.00 78.62 219 GLU A O 1
ATOM 1593 N N . LEU A 1 220 ? 2.819 4.288 11.690 1.00 80.62 220 LEU A N 1
ATOM 1594 C CA . LEU A 1 220 ? 3.155 3.095 10.903 1.00 80.62 220 LEU A CA 1
ATOM 1595 C C . LEU A 1 220 ? 3.802 3.437 9.557 1.00 80.62 220 LEU A C 1
ATOM 1597 O O . LEU A 1 220 ? 4.799 2.823 9.170 1.00 80.62 220 LEU A O 1
ATOM 1601 N N . TYR A 1 221 ? 3.245 4.414 8.839 1.00 77.19 221 TYR A N 1
ATOM 1602 C CA . TYR A 1 221 ? 3.806 4.891 7.578 1.00 77.19 221 TYR A CA 1
ATOM 1603 C C . TYR A 1 221 ? 5.223 5.451 7.772 1.00 77.19 221 TYR A C 1
ATOM 1605 O O . TYR A 1 221 ? 6.135 5.089 7.026 1.00 77.19 221 TYR A O 1
ATOM 1613 N N . TRP A 1 222 ? 5.431 6.283 8.796 1.00 71.19 222 TRP A N 1
ATOM 1614 C CA . TRP A 1 222 ? 6.736 6.874 9.094 1.00 71.19 222 TRP A CA 1
ATOM 1615 C C . TRP A 1 222 ? 7.765 5.844 9.550 1.00 71.19 222 TRP A C 1
ATOM 1617 O O . TRP A 1 222 ? 8.892 5.887 9.063 1.00 71.19 222 TRP A O 1
ATOM 1627 N N . HIS A 1 223 ? 7.397 4.891 10.407 1.00 71.75 223 HIS A N 1
ATOM 1628 C CA . HIS A 1 223 ? 8.300 3.814 10.816 1.00 71.75 223 HIS A CA 1
ATOM 1629 C C . HIS A 1 223 ? 8.747 2.973 9.620 1.00 71.75 223 HIS A C 1
ATOM 1631 O O . HIS A 1 223 ? 9.937 2.695 9.484 1.00 71.75 223 HIS A O 1
ATOM 1637 N N . ARG A 1 224 ? 7.828 2.630 8.703 1.00 70.62 224 ARG A N 1
ATOM 1638 C CA . ARG A 1 224 ? 8.189 1.934 7.457 1.00 70.62 224 ARG A CA 1
ATOM 1639 C C . ARG A 1 224 ? 9.149 2.746 6.611 1.00 70.62 224 ARG A C 1
ATOM 1641 O O . ARG A 1 224 ? 10.096 2.184 6.093 1.00 70.62 224 ARG A O 1
ATOM 1648 N N . LEU A 1 225 ? 8.934 4.055 6.518 1.00 62.50 225 LEU A N 1
ATOM 1649 C CA . LEU A 1 225 ? 9.814 4.948 5.777 1.00 62.50 225 LEU A CA 1
ATOM 1650 C C . LEU A 1 225 ? 11.214 5.080 6.408 1.00 62.50 225 LEU A C 1
ATOM 1652 O O . LEU A 1 225 ? 12.209 5.182 5.685 1.00 62.50 225 LEU A O 1
ATOM 1656 N N . GLN A 1 226 ? 11.295 5.094 7.740 1.00 57.12 226 GLN A N 1
ATOM 1657 C CA . GLN A 1 226 ? 12.531 5.282 8.506 1.00 57.12 226 GLN A CA 1
ATOM 1658 C C . GLN A 1 226 ? 13.366 4.011 8.663 1.00 57.12 226 GLN A C 1
ATOM 1660 O O . GLN A 1 226 ? 14.591 4.116 8.675 1.00 57.12 226 GLN A O 1
ATOM 1665 N N . ALA A 1 227 ? 12.750 2.822 8.700 1.00 54.22 227 ALA A N 1
ATOM 1666 C CA . ALA A 1 227 ? 13.423 1.513 8.819 1.00 54.22 227 ALA A CA 1
ATOM 1667 C C . ALA A 1 227 ? 14.438 1.202 7.691 1.00 54.22 227 ALA A C 1
ATOM 1669 O O . ALA A 1 227 ? 15.053 0.142 7.629 1.00 54.22 227 ALA A O 1
ATOM 1670 N N . SER A 1 228 ? 14.601 2.140 6.777 1.00 47.53 228 SER A N 1
ATOM 1671 C CA . SER A 1 228 ? 15.036 1.953 5.409 1.00 47.53 228 SER A CA 1
ATOM 1672 C C . SER A 1 228 ? 15.816 3.134 4.853 1.00 47.53 228 SER A C 1
ATOM 1674 O O . SER A 1 228 ? 16.390 3.041 3.764 1.00 47.53 228 SER A O 1
ATOM 1676 N N . THR A 1 229 ? 15.870 4.253 5.579 1.00 42.31 229 THR A N 1
ATOM 1677 C CA . THR A 1 229 ? 16.835 5.303 5.277 1.00 42.31 229 THR A CA 1
ATOM 1678 C C . THR A 1 229 ? 18.214 4.814 5.707 1.00 42.31 229 THR A C 1
ATOM 1680 O O . THR A 1 229 ? 18.742 5.214 6.740 1.00 42.31 229 THR A O 1
ATOM 1683 N N . GLY A 1 230 ? 18.822 3.949 4.891 1.00 39.28 230 GLY A N 1
ATOM 1684 C CA . GLY A 1 230 ? 20.274 3.924 4.789 1.00 39.28 230 GLY A CA 1
ATOM 1685 C C . GLY A 1 230 ? 20.708 5.343 4.439 1.00 39.28 230 GLY A C 1
ATOM 1686 O O . GLY A 1 230 ? 20.212 5.927 3.469 1.00 39.28 230 GLY A O 1
ATOM 1687 N N . PHE A 1 231 ? 21.548 5.948 5.275 1.00 36.53 231 PHE A N 1
ATOM 1688 C CA . PHE A 1 231 ? 22.014 7.307 5.028 1.00 36.53 231 PHE A CA 1
ATOM 1689 C C . PHE A 1 231 ? 22.660 7.375 3.634 1.00 36.53 231 PHE A C 1
ATOM 1691 O O . PHE A 1 231 ? 23.210 6.373 3.150 1.00 36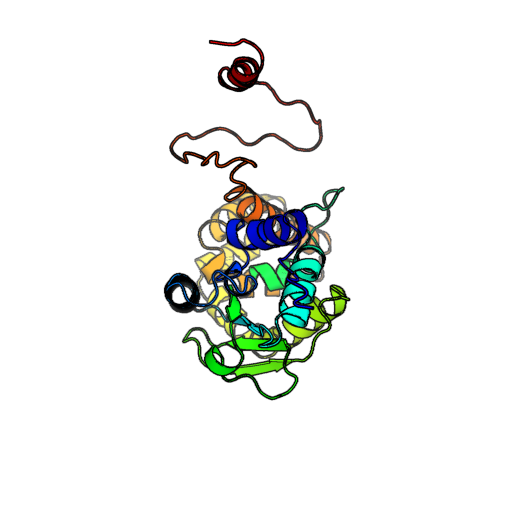.53 231 PHE A O 1
ATOM 1698 N N . PRO A 1 232 ? 22.624 8.538 2.957 1.00 32.31 232 PRO A N 1
ATOM 1699 C CA . PRO A 1 232 ? 23.393 8.702 1.731 1.00 32.31 232 PRO A CA 1
ATOM 1700 C C . PRO A 1 232 ? 24.847 8.249 1.968 1.00 32.31 232 PRO A C 1
ATOM 1702 O O . PRO A 1 232 ? 25.378 8.425 3.062 1.00 32.31 232 PRO A O 1
ATOM 1705 N N . TYR A 1 233 ? 25.474 7.671 0.936 1.00 32.44 233 TYR A N 1
ATOM 1706 C CA . TYR A 1 233 ? 26.869 7.179 0.923 1.00 32.44 233 TYR A CA 1
ATOM 1707 C C . TYR A 1 233 ? 27.138 5.762 1.465 1.00 32.44 233 TYR A C 1
ATOM 1709 O O . TYR A 1 233 ? 28.289 5.429 1.725 1.00 32.44 233 TYR A O 1
ATOM 1717 N N . GLY A 1 234 ? 26.126 4.892 1.537 1.00 31.14 234 GLY A N 1
ATOM 1718 C CA . GLY A 1 234 ? 26.348 3.465 1.820 1.00 31.14 234 GLY A CA 1
ATOM 1719 C C . GLY A 1 234 ? 26.525 3.145 3.303 1.00 31.14 234 GLY A C 1
ATOM 1720 O O . GLY A 1 234 ? 27.160 2.150 3.642 1.00 31.14 234 GLY A O 1
ATOM 1721 N N . ALA A 1 235 ? 25.975 3.979 4.189 1.00 32.47 235 ALA A N 1
ATOM 1722 C CA . ALA A 1 235 ? 25.865 3.621 5.593 1.00 32.47 235 ALA A CA 1
ATOM 1723 C C . ALA A 1 235 ? 24.650 2.704 5.786 1.00 32.47 235 ALA A C 1
ATOM 1725 O O . ALA A 1 235 ? 23.516 3.077 5.477 1.00 32.47 235 ALA A O 1
ATOM 1726 N N . GLU A 1 236 ? 24.898 1.508 6.302 1.00 34.72 236 GLU A N 1
ATOM 1727 C CA . GLU A 1 236 ? 23.858 0.563 6.692 1.00 34.72 236 GLU A CA 1
ATOM 1728 C C . GLU A 1 236 ? 23.462 0.827 8.148 1.00 34.72 236 GLU A C 1
ATOM 1730 O O . GLU A 1 236 ? 24.322 0.905 9.031 1.00 34.72 236 GLU A O 1
ATOM 1735 N N . ALA A 1 237 ? 22.161 0.969 8.408 1.00 36.56 237 ALA A N 1
ATOM 1736 C CA . ALA A 1 237 ? 21.646 0.923 9.768 1.00 36.56 237 ALA A CA 1
ATOM 1737 C C . ALA A 1 237 ? 21.878 -0.496 10.306 1.00 36.56 237 ALA A C 1
ATOM 1739 O O . ALA A 1 237 ? 21.400 -1.465 9.719 1.00 36.56 237 ALA A O 1
ATOM 1740 N N . ARG A 1 238 ? 22.650 -0.632 11.389 1.00 34.97 238 ARG A N 1
ATOM 1741 C CA . ARG A 1 238 ? 22.805 -1.915 12.084 1.00 34.97 238 ARG A CA 1
ATOM 1742 C C . ARG A 1 238 ? 21.701 -2.018 13.140 1.00 34.97 238 ARG A C 1
ATOM 1744 O O . ARG A 1 238 ? 21.754 -1.252 14.097 1.00 34.97 238 ARG A O 1
ATOM 1751 N N . PRO A 1 239 ? 20.728 -2.930 12.988 1.00 36.81 239 PRO A N 1
ATOM 1752 C CA . PRO A 1 239 ? 19.503 -2.966 13.791 1.00 36.81 239 PRO A CA 1
ATOM 1753 C C . PRO A 1 239 ? 19.687 -3.591 15.188 1.00 36.81 239 PRO A C 1
ATOM 1755 O O . PRO A 1 239 ? 18.719 -4.009 15.807 1.00 36.81 239 PRO A O 1
ATOM 1758 N N . GLU A 1 240 ? 20.918 -3.709 15.689 1.00 34.72 240 GLU A N 1
ATOM 1759 C CA . GLU A 1 240 ? 21.233 -4.517 16.878 1.00 34.72 240 GLU A CA 1
ATOM 1760 C C . GLU A 1 240 ? 21.099 -3.770 18.219 1.00 34.72 240 GLU A C 1
ATOM 1762 O O . GLU A 1 240 ? 21.555 -4.286 19.237 1.00 34.72 240 GLU A O 1
ATOM 1767 N N . VAL A 1 241 ? 20.517 -2.566 18.269 1.00 35.25 241 VAL A N 1
ATOM 1768 C CA . VAL A 1 241 ? 20.458 -1.794 19.522 1.00 35.25 241 VAL A CA 1
ATOM 1769 C C . VAL A 1 241 ? 19.102 -1.114 19.693 1.00 35.25 241 VAL A C 1
ATOM 1771 O O . VAL A 1 241 ? 18.706 -0.307 18.856 1.00 35.25 241 VAL A O 1
ATOM 1774 N N . ASP A 1 242 ? 18.429 -1.431 20.804 1.00 36.28 242 ASP A N 1
ATOM 1775 C CA . ASP A 1 242 ? 17.274 -0.712 21.349 1.00 36.28 242 ASP A CA 1
ATOM 1776 C C . ASP A 1 242 ? 17.673 0.747 21.667 1.00 36.28 242 ASP A C 1
ATOM 1778 O O . ASP A 1 242 ? 18.054 1.077 22.793 1.00 36.28 242 ASP A O 1
ATOM 1782 N N . GLU A 1 243 ? 17.651 1.631 20.668 1.00 35.31 243 GLU A N 1
ATOM 1783 C CA . GLU A 1 243 ? 17.829 3.075 20.851 1.00 35.31 243 GLU A CA 1
ATOM 1784 C C . GLU A 1 243 ? 16.467 3.787 20.776 1.00 35.31 243 GLU A C 1
ATOM 1786 O O . GLU A 1 243 ? 15.659 3.481 19.901 1.00 35.31 243 GLU A O 1
ATOM 1791 N N . PRO A 1 244 ? 16.173 4.733 21.686 1.00 34.81 244 PRO A N 1
ATOM 1792 C CA . PRO A 1 244 ? 14.914 5.462 21.656 1.00 34.81 244 PRO A CA 1
ATOM 1793 C C . PRO A 1 244 ? 14.889 6.483 20.508 1.00 34.81 244 PRO A C 1
ATOM 1795 O O . PRO A 1 244 ? 15.810 7.290 20.357 1.00 34.81 244 PRO A O 1
ATOM 1798 N N . ASP A 1 245 ? 13.795 6.470 19.746 1.00 37.12 245 ASP A N 1
ATOM 1799 C CA . ASP A 1 245 ? 13.511 7.407 18.657 1.00 37.12 245 ASP A CA 1
ATOM 1800 C C . ASP A 1 245 ? 13.516 8.881 19.125 1.00 37.12 245 ASP A C 1
ATOM 1802 O O . ASP A 1 245 ? 13.090 9.196 20.244 1.00 37.12 245 ASP A O 1
ATOM 1806 N N . PRO A 1 246 ? 13.950 9.839 18.280 1.00 38.25 246 PRO A N 1
ATOM 1807 C CA . PRO A 1 246 ? 13.809 11.258 18.584 1.00 38.25 246 PRO A CA 1
ATOM 1808 C C . PRO A 1 246 ? 12.327 11.658 18.623 1.00 38.25 246 PRO A C 1
ATOM 1810 O O . PRO A 1 246 ? 11.577 11.364 17.700 1.00 38.25 246 PRO A O 1
ATOM 1813 N N . CYS A 1 247 ? 11.917 12.411 19.648 1.00 31.22 247 CYS A N 1
ATOM 1814 C CA . CYS A 1 247 ? 10.588 13.025 19.724 1.00 31.22 247 CYS A CA 1
ATOM 1815 C C . CYS A 1 247 ? 10.466 14.221 18.756 1.00 31.22 247 CYS A C 1
ATOM 1817 O O . CYS A 1 247 ? 11.189 15.212 18.920 1.00 31.22 247 CYS A O 1
ATOM 1819 N N . PRO A 1 248 ? 9.518 14.219 17.801 1.00 39.59 248 PRO A N 1
ATOM 1820 C CA . PRO A 1 248 ? 9.059 15.438 17.142 1.00 39.59 248 PRO A CA 1
ATOM 1821 C C . PRO A 1 248 ? 7.874 15.996 17.956 1.00 39.59 248 PRO A C 1
ATOM 1823 O O . PRO A 1 248 ? 6.833 15.343 18.028 1.00 39.59 248 PRO A O 1
ATOM 1826 N N . PRO A 1 249 ? 8.006 17.181 18.596 1.00 32.38 249 PRO A N 1
ATOM 1827 C CA . PRO A 1 249 ? 7.971 18.435 17.833 1.00 32.38 249 PRO A CA 1
ATOM 1828 C C . PRO A 1 249 ? 9.051 19.475 18.196 1.00 32.38 249 PRO A C 1
ATOM 1830 O O . PRO A 1 249 ? 9.059 20.556 17.613 1.00 32.38 249 PRO A O 1
ATOM 1833 N N . CYS A 1 250 ? 9.953 19.210 19.147 1.00 33.34 250 CYS A N 1
ATOM 1834 C CA . CYS A 1 250 ? 10.821 20.259 19.707 1.00 33.34 250 CYS A CA 1
ATOM 1835 C C . CYS A 1 250 ? 12.186 20.427 19.019 1.00 33.34 250 CYS A C 1
ATOM 1837 O O . CYS A 1 250 ? 12.910 21.364 19.350 1.00 33.34 250 CYS A O 1
ATOM 1839 N N . GLY A 1 251 ? 12.564 19.548 18.084 1.00 37.59 251 GLY A N 1
ATOM 1840 C CA . GLY A 1 251 ? 13.811 19.682 17.317 1.00 37.59 251 GLY A CA 1
ATOM 1841 C C . GLY A 1 251 ? 15.102 19.614 18.146 1.00 37.59 251 GLY A C 1
ATOM 1842 O O . GLY A 1 251 ? 16.182 19.827 17.601 1.00 37.59 251 GLY A O 1
ATOM 1843 N N . MET A 1 252 ? 15.028 19.298 19.441 1.00 32.69 252 MET A N 1
ATOM 1844 C CA . MET A 1 252 ? 16.210 19.055 20.258 1.00 32.69 252 MET A CA 1
ATOM 1845 C C . MET A 1 252 ? 16.538 17.567 20.244 1.00 32.69 252 MET A C 1
ATOM 1847 O O . MET A 1 252 ? 15.927 16.769 20.951 1.00 32.69 252 MET A O 1
ATOM 1851 N N . ALA A 1 253 ? 17.537 17.201 19.445 1.00 39.19 253 ALA A N 1
ATOM 1852 C CA . ALA A 1 253 ? 18.261 15.958 19.645 1.00 39.19 253 ALA A CA 1
ATOM 1853 C C . ALA A 1 253 ? 18.975 16.035 21.003 1.00 39.19 253 ALA A C 1
ATOM 1855 O O . ALA A 1 253 ? 19.735 16.977 21.233 1.00 39.19 253 ALA A O 1
ATOM 1856 N N . MET A 1 254 ? 18.800 15.053 21.889 1.00 33.84 254 MET A N 1
ATOM 1857 C CA . MET A 1 254 ? 19.887 14.760 22.823 1.00 33.84 254 MET A CA 1
ATOM 1858 C C . MET A 1 254 ? 20.939 13.976 22.032 1.00 33.84 254 MET A C 1
ATOM 1860 O O . MET A 1 254 ? 20.654 12.859 21.603 1.00 33.84 254 MET A O 1
ATOM 1864 N N . PRO A 1 255 ? 22.133 14.536 21.768 1.00 37.00 255 PRO A N 1
ATOM 1865 C CA . PRO A 1 255 ? 23.158 13.803 21.045 1.00 37.00 255 PRO A CA 1
ATOM 1866 C C . PRO A 1 255 ? 23.702 12.691 21.947 1.00 37.00 255 PRO A C 1
ATOM 1868 O O . PRO A 1 255 ? 24.135 12.964 23.068 1.00 37.00 255 PRO A O 1
ATOM 1871 N N . SER A 1 256 ? 23.745 11.452 21.454 1.00 34.88 256 SER A N 1
ATOM 1872 C CA . SER A 1 256 ? 24.463 10.361 22.123 1.00 34.88 256 SER A CA 1
ATOM 1873 C C . SER A 1 256 ? 25.843 10.120 21.483 1.00 34.88 256 SER A C 1
ATOM 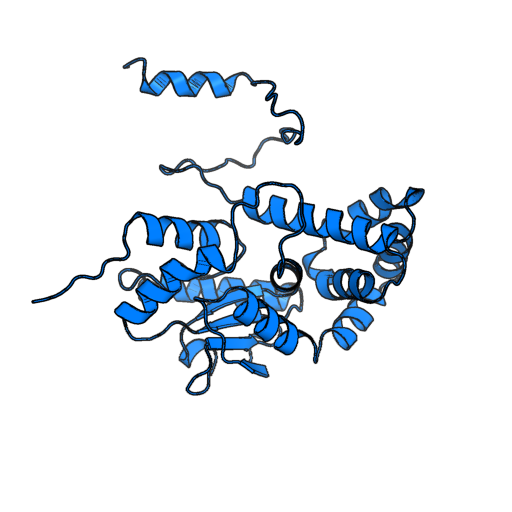1875 O O . SER A 1 256 ? 26.150 10.581 20.380 1.00 34.88 256 SER A O 1
ATOM 1877 N N . ILE A 1 257 ? 26.722 9.446 22.229 1.00 37.75 257 ILE A N 1
ATOM 1878 C CA . ILE A 1 257 ? 28.198 9.508 22.167 1.00 37.75 257 ILE A CA 1
ATOM 1879 C C . ILE A 1 257 ? 28.826 9.215 20.780 1.00 37.75 257 ILE A C 1
ATOM 1881 O O . ILE A 1 257 ? 29.931 9.689 20.511 1.00 37.75 257 ILE A O 1
ATOM 1885 N N . ARG A 1 258 ? 28.136 8.529 19.856 1.00 33.78 258 ARG A N 1
ATOM 1886 C CA . ARG A 1 258 ? 28.627 8.244 18.486 1.00 33.78 258 ARG A CA 1
ATOM 1887 C C . ARG A 1 258 ? 28.302 9.306 17.436 1.00 33.78 258 ARG A C 1
ATOM 1889 O O . ARG A 1 258 ? 28.997 9.369 16.424 1.00 33.78 258 ARG A O 1
ATOM 1896 N N . ALA A 1 259 ? 27.352 10.208 17.685 1.00 37.56 259 ALA A N 1
ATOM 1897 C CA . ALA A 1 259 ? 27.127 11.371 16.816 1.00 37.56 259 ALA A CA 1
ATOM 1898 C C . ALA A 1 259 ? 28.367 12.292 16.734 1.00 37.56 259 ALA A C 1
ATOM 1900 O O . ALA A 1 259 ? 28.455 13.168 15.877 1.00 37.56 259 ALA A O 1
ATOM 1901 N N . ARG A 1 260 ? 29.376 12.059 17.587 1.00 37.38 260 ARG A N 1
ATOM 1902 C CA . ARG A 1 260 ? 30.680 12.728 17.534 1.00 37.38 260 ARG A CA 1
ATOM 1903 C C . ARG A 1 260 ? 31.680 12.117 16.545 1.00 37.38 260 ARG A C 1
ATOM 1905 O O . ARG A 1 260 ? 32.713 12.737 16.317 1.00 37.38 260 ARG A O 1
ATOM 1912 N N . THR A 1 261 ? 31.409 10.975 15.905 1.00 37.50 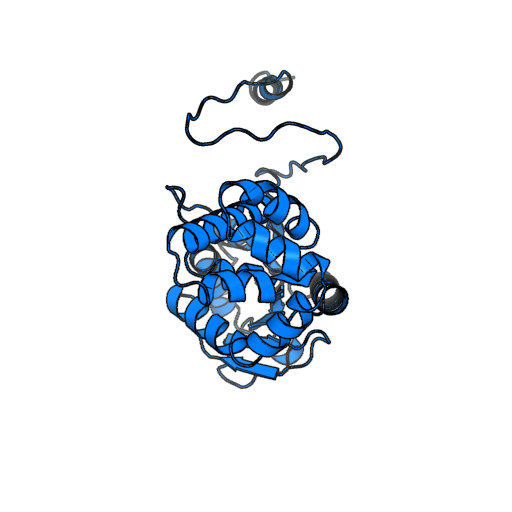261 THR A N 1
ATOM 1913 C CA . THR A 1 261 ? 32.329 10.423 14.884 1.00 37.50 261 THR A CA 1
ATOM 1914 C C . THR A 1 261 ? 32.114 11.033 13.493 1.00 37.50 261 THR A C 1
ATOM 1916 O O . THR A 1 261 ? 32.953 10.862 12.614 1.00 37.50 261 THR A O 1
ATOM 1919 N N . PHE A 1 262 ? 31.071 11.855 13.313 1.00 39.66 262 PHE A N 1
ATOM 1920 C CA . PHE A 1 262 ? 30.900 12.705 12.126 1.00 39.66 262 PHE A CA 1
ATOM 1921 C C . PHE A 1 262 ? 32.082 13.681 11.921 1.00 39.66 262 PHE A C 1
ATOM 1923 O O . PHE A 1 262 ? 32.340 14.128 10.808 1.00 39.66 262 PHE A O 1
ATOM 1930 N N . LEU A 1 263 ? 32.869 13.959 12.971 1.00 34.62 263 LEU A N 1
ATOM 1931 C CA . LEU A 1 263 ? 34.072 14.795 12.890 1.00 34.62 263 LEU A CA 1
ATOM 1932 C C . LEU A 1 263 ? 35.312 14.066 12.338 1.00 34.62 263 LEU A C 1
ATOM 1934 O O . LEU A 1 263 ? 36.275 14.734 11.973 1.00 34.62 263 LEU A O 1
ATOM 1938 N N . GLY A 1 264 ? 35.286 12.734 12.196 1.00 35.12 264 GLY A N 1
ATOM 1939 C CA . GLY A 1 264 ? 36.410 11.966 11.643 1.00 35.12 264 GLY A CA 1
ATOM 1940 C C . GLY A 1 264 ? 36.673 12.229 10.156 1.00 35.12 264 GLY A C 1
ATOM 1941 O O . GLY A 1 264 ? 37.802 12.097 9.702 1.00 35.12 264 GLY A O 1
ATOM 1942 N N . PHE A 1 265 ? 35.658 12.672 9.407 1.00 39.38 265 PHE A N 1
ATOM 1943 C CA . PHE A 1 265 ? 35.810 13.035 7.992 1.00 39.38 265 PHE A CA 1
ATOM 1944 C C . PHE A 1 265 ? 36.482 14.411 7.803 1.00 39.38 265 PHE A C 1
ATOM 1946 O O . PHE A 1 265 ? 37.018 14.695 6.735 1.00 39.38 265 PHE A O 1
ATOM 1953 N N . PHE A 1 266 ? 36.483 15.257 8.844 1.00 35.12 266 PHE A N 1
ATOM 1954 C CA . PHE A 1 266 ? 37.159 16.562 8.853 1.00 35.12 266 PHE A CA 1
ATOM 1955 C C . PHE A 1 266 ? 38.493 16.554 9.614 1.00 35.12 266 PHE A C 1
ATOM 1957 O O . PHE A 1 266 ? 39.321 17.435 9.394 1.00 35.12 266 PHE A O 1
ATOM 1964 N N . SER A 1 267 ? 38.739 15.568 10.481 1.00 33.56 267 SER A N 1
ATOM 1965 C CA . SER A 1 267 ? 40.028 15.374 11.148 1.00 33.56 267 SER A CA 1
ATOM 1966 C C . SER A 1 267 ? 40.806 14.253 10.458 1.00 33.56 267 SER A C 1
ATOM 1968 O O . SER A 1 267 ? 40.712 13.098 10.865 1.00 33.56 267 SER A O 1
ATOM 1970 N N . GLY A 1 268 ? 41.551 14.585 9.403 1.00 37.38 268 GLY A N 1
ATOM 1971 C CA . GLY A 1 268 ? 42.348 13.611 8.655 1.00 37.38 268 GLY A CA 1
ATOM 1972 C C . GLY A 1 268 ? 43.178 12.687 9.556 1.00 37.38 268 GLY A C 1
ATOM 1973 O O . GLY A 1 268 ? 44.013 13.156 10.333 1.00 37.38 268 GLY A O 1
ATOM 1974 N N . ARG A 1 269 ? 42.933 11.381 9.426 1.00 32.53 269 ARG A N 1
ATOM 1975 C CA . ARG A 1 269 ? 43.835 10.272 9.750 1.00 32.53 269 ARG A CA 1
ATOM 1976 C C . ARG A 1 269 ? 43.571 9.131 8.783 1.00 32.53 269 ARG A C 1
ATOM 1978 O O . ARG A 1 269 ? 42.377 8.855 8.541 1.00 32.53 269 ARG A O 1
#

Foldseek 3Di:
DDPPPQQDPVLQVLLVLCCLLQLEFQSLCLGPVRVPVCSNVVRVVVLLVLLLVLQAKEKEFAADPDNVSSSVLSNLVCVLVPLDDDDDALDQLLLLSLRHHHYYDHCVQAVNDPQFRIFIAGSNSHTDDTDHADSNDSVRVSVRSCVSCVVCLVVLLCVLCVPPLLVVLLVLLQDPVSVVVSLVSCLVSVSNNSSNLVCSLVVDPDPVSVVSSSNSSSVSSNCSSVQRCQDPPDRDDDPPDPDDDDDPDPPDDPDDDCVVCVCPVVVDD

Secondary structure (DSSP, 8-state):
--------HHHHHHHHHHHHTTSEETGGGGSGGGTTSSHHHHHHHHHHHHHHHHT--EEEEEEPSSHHHHHHHHHHHHHHS-S--SSSPPPTTHHHHHHSEEEEEEGGGGTPPTT-SEEEE-TTS-EEEEE---TTSHHHHHHHHHHHHHHHHHHHHHHHHTSHHHHHHHHHHTSGGGHHHHHHHHGGGHHHHHHHHHHHHHH---HHHHHHHHHHHHHHHHHHHHTT-PBTTTBPP---S-PPPPPSSS------GGGGGGGGGTS--